Protein AF-A0A7X9KMZ3-F1 (afdb_monomer_lite)

pLDDT: mean 75.87, std 27.71, range [19.41, 97.44]

Secondary structure (DSSP, 8-state):
-PPPP-----HHHHHHHHHH-S-EEEESSS--SS-GGGGHHHHT--HHHHHHH-HHHHHHHTT-TTTTTTS-EEEEEE---S---HHHHHHHHHHHTT-SEEEESSHHHHHHHHHTT--S-EEE---GGGGHHHHS-HHHHHHHHHHHHHTTSS-SS-EEEEE--GGGGGGHHHHHHHHHHHHHHSTTPEEEE---SSSSSHHHHHHHHHHHSTTEEEPPSS--HHHHHHHHHH-SEEEE--------PPPS---------EEEPPPPPPPGGGG--PPPPP--------------------------------------

Foldseek 3Di:
DDDDDLFALDLVSLVVCLVVAQAAEAEFDQLQDQQQLLCCQQVVHHSVVSNRSRCSCCNQQPSHDVSCVRYAYAYDAHHHLDAADDPSLVSNQRSQVPHPHAEHQDPVRVVRNVVSVRDDDYYHDHGCVVCVVVVADPVLLVVLVVVCVVVVLDPPAAEEEEWEFPVCLVVLLVVLVVVVVVCVVPPRYAYEYEDPGTRRHRVVSLVSNPVNDPRYRYHDPPDDPSNVVSVCLRHQWYWYFDDDPPPDDDDPDDPDDDGDIDIDGDDDPDPPVVVDDDDDDDDDDDDDDDDDDDDDDDDDDDDDPDDDDDDDDDDDDDDD

Radius of gyration: 24.68 Å; chains: 1; bounding box: 64×71×54 Å

Sequence (320 aa):
MMAEPLGRPTAQRRAELADQLDALVIGGGELIHDRDDLLAAKYRADAEETIERAPTRWFIEGVGPELEPRCPTLWHGVGVPGDLSGETAARVCRSLAGRAYVSVRDERSLARLVAAGAEGAISIVPDSGFLVPRLFPLPVLQRRRALHHMMGWLPVGDYVVVQGNRSILNQVGQLCSALHTVLDRHPGLSLVTLETGPGDGEAAFSTAVRAAMVGVCSMPEALVPEDVASVIEGARGWCRSRCRPASRRWRSSDRRSSPTWVVARTSPPLPSWCRRWQPASPTSPSCPPRCTKRWAYRATVGWCASCRPTSIATSTGWPR

Structure (mmCIF, N/CA/C/O backbone):
data_AF-A0A7X9KMZ3-F1
#
_entry.id   AF-A0A7X9KMZ3-F1
#
loop_
_atom_site.group_PDB
_atom_site.id
_atom_site.type_symbol
_atom_site.label_atom_id
_atom_site.label_alt_id
_atom_site.label_comp_id
_atom_site.label_asym_id
_atom_site.label_entity_id
_atom_site.label_seq_id
_atom_site.pdbx_PDB_ins_code
_atom_site.Cartn_x
_atom_site.Cartn_y
_atom_site.Cartn_z
_atom_site.occupancy
_atom_site.B_iso_or_equiv
_atom_site.auth_seq_id
_atom_site.auth_comp_id
_atom_site.auth_asym_id
_atom_site.auth_atom_id
_atom_site.pdbx_PDB_model_num
ATOM 1 N N . MET A 1 1 ? -19.689 8.780 -7.736 1.00 46.97 1 MET A N 1
ATOM 2 C CA . MET A 1 1 ? -19.660 9.086 -6.293 1.00 46.97 1 MET A CA 1
ATOM 3 C C . MET A 1 1 ? -18.221 9.434 -5.960 1.00 46.97 1 MET A C 1
ATOM 5 O O . MET A 1 1 ? -17.358 8.599 -6.202 1.00 46.97 1 MET A O 1
ATOM 9 N N . MET A 1 2 ? -17.935 10.682 -5.586 1.00 53.25 2 MET A N 1
ATOM 10 C CA . MET A 1 2 ? -16.587 11.042 -5.128 1.00 53.25 2 MET A CA 1
ATOM 11 C C . MET A 1 2 ? -16.389 10.459 -3.729 1.00 53.25 2 MET A C 1
ATOM 13 O O . MET A 1 2 ? -17.338 10.428 -2.952 1.00 53.25 2 MET A O 1
ATOM 17 N N . ALA A 1 3 ? -15.191 9.962 -3.433 1.00 72.62 3 ALA A N 1
ATOM 18 C CA . ALA A 1 3 ? -14.867 9.503 -2.089 1.00 72.62 3 ALA A CA 1
ATOM 19 C C . ALA A 1 3 ? -14.873 10.706 -1.134 1.00 72.62 3 ALA A C 1
ATOM 21 O O . ALA A 1 3 ? -14.152 11.678 -1.365 1.00 72.62 3 ALA A O 1
ATOM 22 N N . GLU A 1 4 ? -15.694 10.650 -0.087 1.00 81.50 4 GLU A N 1
ATOM 23 C CA . GLU A 1 4 ? -15.698 11.664 0.966 1.00 81.50 4 GLU A CA 1
ATOM 24 C C . GLU A 1 4 ? -14.531 11.409 1.937 1.00 81.50 4 GLU A C 1
ATOM 26 O O . GLU A 1 4 ? -14.279 10.258 2.309 1.00 81.50 4 GLU A O 1
ATOM 31 N N . PRO A 1 5 ? -13.789 12.445 2.361 1.00 84.06 5 PRO A N 1
ATOM 32 C CA . PRO A 1 5 ? -12.741 12.276 3.357 1.00 84.06 5 PRO A CA 1
ATOM 33 C C . PRO A 1 5 ? -13.314 11.873 4.727 1.00 84.06 5 PRO A C 1
ATOM 35 O O . PRO A 1 5 ? -14.313 12.416 5.200 1.00 84.06 5 PRO A O 1
ATOM 38 N N . LEU A 1 6 ? -12.605 10.984 5.434 1.00 85.31 6 LEU A N 1
ATOM 39 C CA . LEU A 1 6 ? -12.957 10.592 6.809 1.00 85.31 6 LEU A CA 1
ATOM 40 C C . LEU A 1 6 ? -12.920 11.775 7.793 1.00 85.31 6 LEU A C 1
ATOM 42 O O . LEU A 1 6 ? -13.661 11.793 8.771 1.00 85.31 6 LEU A O 1
ATOM 46 N N . GLY A 1 7 ? -12.085 12.784 7.523 1.00 89.19 7 GLY A N 1
ATOM 47 C CA . GLY A 1 7 ? -11.881 13.927 8.414 1.00 89.19 7 GLY A CA 1
ATOM 48 C C . GLY A 1 7 ? -11.029 13.584 9.642 1.00 89.19 7 GLY A C 1
ATOM 49 O O . GLY A 1 7 ? -10.385 12.535 9.703 1.00 89.19 7 GLY A O 1
ATOM 50 N N . ARG A 1 8 ? -10.992 14.492 10.627 1.00 91.75 8 ARG A N 1
ATOM 51 C CA . ARG A 1 8 ? -10.284 14.257 11.898 1.00 91.75 8 ARG A CA 1
ATOM 52 C C . ARG A 1 8 ? -11.068 13.256 12.764 1.00 91.75 8 ARG A C 1
ATOM 54 O O . ARG A 1 8 ? -12.296 13.314 12.768 1.00 91.75 8 ARG A O 1
ATOM 61 N N . PRO A 1 9 ? -10.394 12.386 13.536 1.00 92.62 9 PRO A N 1
ATOM 62 C CA . PRO A 1 9 ? -11.022 11.341 14.350 1.00 92.62 9 PRO A CA 1
ATOM 63 C C . PRO A 1 9 ? -11.661 11.872 15.647 1.00 92.62 9 PRO A C 1
ATOM 65 O O . PRO A 1 9 ? -11.376 11.370 16.737 1.00 92.62 9 PRO A O 1
ATOM 68 N N . THR A 1 10 ? -12.512 12.897 15.548 1.00 94.50 10 THR A N 1
ATOM 69 C CA . THR A 1 10 ? -13.244 13.480 16.684 1.00 94.50 10 THR A CA 1
ATOM 70 C C . THR A 1 10 ? -14.449 12.619 17.068 1.00 94.50 10 THR A C 1
ATOM 72 O O . THR A 1 10 ? -14.963 11.857 16.251 1.00 94.50 10 THR A O 1
ATOM 75 N N . ALA A 1 11 ? -14.931 12.755 18.308 1.00 95.12 11 ALA A N 1
ATOM 76 C CA . ALA A 1 11 ? -16.140 12.061 18.762 1.00 95.12 11 ALA A CA 1
ATOM 77 C C . ALA A 1 11 ? -17.360 12.414 17.895 1.00 95.12 11 ALA A C 1
ATOM 79 O O . ALA A 1 11 ? -18.084 11.523 17.461 1.00 95.12 11 ALA A O 1
ATOM 80 N N . GLN A 1 12 ? -17.526 13.699 17.564 1.00 96.31 12 GLN A N 1
ATOM 81 C CA . GLN A 1 12 ? -18.592 14.158 16.674 1.00 96.31 12 GLN A CA 1
ATOM 82 C C . GLN A 1 12 ? -18.499 13.499 15.292 1.00 96.31 12 GLN A C 1
ATOM 84 O O . GLN A 1 12 ? -19.485 12.944 14.820 1.00 96.31 12 GLN A O 1
ATOM 89 N N . ARG A 1 13 ? -17.316 13.490 14.662 1.00 95.19 13 ARG A N 1
ATOM 90 C CA . ARG A 1 13 ? -17.164 12.902 13.324 1.00 95.19 13 ARG A CA 1
ATOM 91 C C . ARG A 1 13 ? -17.408 11.392 13.325 1.00 95.19 13 ARG A C 1
ATOM 93 O O . ARG A 1 13 ? -17.966 10.859 12.375 1.00 95.19 13 ARG A O 1
ATOM 100 N N . ARG A 1 14 ? -17.014 10.693 14.392 1.00 95.62 14 ARG A N 1
ATOM 101 C CA . ARG A 1 14 ? -17.309 9.262 14.568 1.00 95.62 14 ARG A CA 1
ATOM 102 C C . ARG A 1 14 ? -18.810 9.006 14.671 1.00 95.62 14 ARG A C 1
ATOM 104 O O . ARG A 1 14 ? -19.287 8.078 14.029 1.00 95.62 14 ARG A O 1
ATOM 111 N N . ALA A 1 15 ? -19.535 9.832 15.426 1.00 96.56 15 ALA A N 1
ATOM 112 C CA . ALA A 1 15 ? -20.989 9.742 15.528 1.00 96.56 15 ALA A CA 1
ATOM 113 C C . ALA A 1 15 ? -21.668 10.001 14.174 1.00 96.56 15 ALA A C 1
ATOM 115 O O . ALA A 1 15 ? -22.484 9.193 13.750 1.00 96.56 15 ALA A O 1
ATOM 116 N N . GLU A 1 16 ? -21.254 11.048 13.450 1.00 95.12 16 GLU A N 1
ATOM 117 C CA . GLU A 1 16 ? -21.756 11.339 12.099 1.00 95.12 16 GLU A CA 1
ATOM 118 C C . GLU A 1 16 ? -21.566 10.152 11.145 1.00 95.12 16 GLU A C 1
ATOM 120 O O . GLU A 1 16 ? -22.505 9.755 10.462 1.00 95.12 16 GLU A O 1
ATOM 125 N N . LEU A 1 17 ? -20.367 9.556 11.112 1.00 93.31 17 LEU A N 1
ATOM 126 C CA . LEU A 1 17 ? -20.101 8.386 10.273 1.00 93.31 17 LEU A CA 1
ATOM 127 C C . LEU A 1 17 ? -20.921 7.169 10.716 1.00 93.31 17 LEU A C 1
ATOM 129 O O . LEU A 1 17 ? -21.433 6.450 9.865 1.00 93.31 17 LEU A O 1
ATOM 133 N N . ALA A 1 18 ? -21.073 6.946 12.023 1.00 95.00 18 ALA A N 1
ATOM 134 C CA . ALA A 1 18 ? -21.865 5.836 12.546 1.00 95.00 18 ALA A CA 1
ATOM 135 C C . ALA A 1 18 ? -23.372 5.982 12.272 1.00 95.00 18 ALA A C 1
ATOM 137 O O . ALA A 1 18 ? -24.073 4.977 12.198 1.00 95.00 18 ALA A O 1
ATOM 138 N N . ASP A 1 19 ? -23.867 7.211 12.112 1.00 95.50 19 ASP A N 1
ATOM 139 C CA . ASP A 1 19 ? -25.253 7.490 11.723 1.00 95.50 19 ASP A CA 1
ATOM 140 C C . ASP A 1 19 ? -25.479 7.332 10.208 1.00 95.50 19 ASP A C 1
ATOM 142 O O . ASP A 1 19 ? -26.602 7.079 9.774 1.00 95.50 19 ASP A O 1
ATOM 146 N N . GLN A 1 20 ? -24.427 7.497 9.400 1.00 93.56 20 GLN A N 1
ATOM 147 C CA . GLN A 1 20 ? -24.505 7.516 7.934 1.00 93.56 20 GLN A CA 1
ATOM 148 C C . GLN A 1 20 ? -24.098 6.198 7.267 1.00 93.56 20 GLN A C 1
ATOM 150 O O . GLN A 1 20 ? -24.462 5.966 6.114 1.00 93.56 20 GLN A O 1
ATOM 155 N N . LEU A 1 21 ? -23.308 5.365 7.947 1.00 93.19 21 LEU A N 1
ATOM 156 C CA . LEU A 1 21 ? -22.707 4.160 7.383 1.00 93.19 21 LEU A CA 1
ATOM 157 C C . LEU A 1 21 ? -23.196 2.904 8.098 1.00 93.19 21 LEU A C 1
ATOM 159 O O . LEU A 1 21 ? -23.207 2.841 9.324 1.00 93.19 21 LEU A O 1
ATOM 163 N N . ASP A 1 22 ? -23.450 1.848 7.327 1.00 95.12 22 ASP A N 1
ATOM 164 C CA . ASP A 1 22 ? -23.762 0.524 7.877 1.00 95.12 22 ASP A CA 1
ATOM 165 C C . ASP A 1 22 ? -22.533 -0.173 8.486 1.00 95.12 22 ASP A C 1
ATOM 167 O O . ASP A 1 22 ? -22.675 -1.067 9.315 1.00 95.12 22 ASP A O 1
ATOM 171 N N . ALA A 1 23 ? -21.320 0.186 8.050 1.00 95.19 23 ALA A N 1
ATOM 172 C CA . ALA A 1 23 ? -20.062 -0.360 8.557 1.00 95.19 23 ALA A CA 1
ATOM 173 C C . ALA A 1 23 ? -18.858 0.505 8.154 1.00 95.19 23 ALA A C 1
ATOM 175 O O . ALA A 1 23 ? -18.857 1.149 7.101 1.00 95.19 23 ALA A O 1
ATOM 176 N N . LEU A 1 24 ? -17.779 0.418 8.935 1.00 93.81 24 LEU A N 1
ATOM 177 C CA . LEU A 1 24 ? -16.463 0.956 8.588 1.00 93.81 24 LEU A CA 1
ATOM 178 C C . LEU A 1 24 ? -15.485 -0.189 8.299 1.00 93.81 24 LEU A C 1
ATOM 180 O O . LEU A 1 24 ? -15.087 -0.920 9.203 1.00 93.81 24 LEU A O 1
ATOM 184 N N . VAL A 1 25 ? -15.051 -0.331 7.045 1.00 94.25 25 VAL A N 1
ATOM 185 C CA . VAL A 1 25 ? -14.069 -1.354 6.650 1.00 94.25 25 VAL A CA 1
ATOM 186 C C . VAL A 1 25 ? -12.669 -0.754 6.607 1.00 94.25 25 VAL A C 1
ATOM 188 O O . VAL A 1 25 ? -12.401 0.169 5.841 1.00 94.25 25 VAL A O 1
ATOM 191 N N . ILE A 1 26 ? -11.762 -1.317 7.400 1.00 93.38 26 ILE A N 1
ATOM 192 C CA . ILE A 1 26 ? -10.353 -0.926 7.467 1.00 93.38 26 ILE A CA 1
ATOM 193 C C . ILE A 1 26 ? -9.533 -2.088 6.940 1.00 93.38 26 ILE A C 1
ATOM 195 O O . ILE A 1 26 ? -9.556 -3.182 7.503 1.00 93.38 26 ILE A O 1
ATOM 199 N N . GLY A 1 27 ? -8.798 -1.872 5.859 1.00 90.62 27 GLY A N 1
ATOM 200 C CA . GLY A 1 27 ? -8.086 -2.965 5.228 1.00 90.62 27 GLY A CA 1
ATOM 201 C C . GLY A 1 27 ? -7.101 -2.533 4.167 1.00 90.62 27 GLY A C 1
ATOM 202 O O . GLY A 1 27 ? -7.119 -1.397 3.699 1.00 90.62 27 GLY A O 1
ATOM 203 N N . GLY A 1 28 ? -6.269 -3.496 3.776 1.00 79.19 28 GLY A N 1
ATOM 204 C CA . GLY A 1 28 ? -5.243 -3.323 2.757 1.00 79.19 28 GLY A CA 1
ATOM 205 C C . GLY A 1 28 ? -4.000 -2.595 3.270 1.00 79.19 28 GLY A C 1
ATOM 206 O O . GLY A 1 28 ? -4.068 -1.524 3.858 1.00 79.19 28 GLY A O 1
ATOM 207 N N . GLY A 1 29 ? -2.827 -3.164 2.998 1.00 83.25 29 GLY A N 1
ATOM 208 C CA . GLY A 1 29 ? -1.547 -2.536 3.326 1.00 83.25 29 GLY A CA 1
ATOM 209 C C . GLY A 1 29 ? -1.140 -2.630 4.800 1.00 83.25 29 GLY A C 1
ATOM 210 O O . GLY A 1 29 ? -1.737 -3.334 5.607 1.00 83.25 29 GLY A O 1
ATOM 211 N N . GLU A 1 30 ? -0.053 -1.940 5.129 1.00 87.44 30 GLU A N 1
ATOM 212 C CA . GLU A 1 30 ? 0.612 -1.966 6.436 1.00 87.44 30 GLU A CA 1
ATOM 213 C C . GLU A 1 30 ? 0.075 -0.850 7.348 1.00 87.44 30 GLU A C 1
ATOM 215 O O . GLU A 1 30 ? 0.761 0.144 7.579 1.00 87.44 30 GLU A O 1
ATOM 220 N N . LEU A 1 31 ? -1.179 -0.972 7.792 1.00 89.25 31 LEU A N 1
ATOM 221 C CA . LEU A 1 31 ? -1.922 0.128 8.430 1.00 89.25 31 LEU A CA 1
ATOM 222 C C . LEU A 1 31 ? -1.785 0.203 9.954 1.00 89.25 31 LEU A C 1
ATOM 224 O O . LEU A 1 31 ? -2.013 1.265 10.530 1.00 89.25 31 LEU A O 1
ATOM 228 N N . ILE A 1 32 ? -1.464 -0.905 10.630 1.00 94.56 32 ILE A N 1
ATOM 229 C CA . ILE A 1 32 ? -1.558 -0.966 12.095 1.00 94.56 32 ILE A CA 1
ATOM 230 C C . ILE A 1 32 ? -0.237 -0.527 12.735 1.00 94.56 32 ILE A C 1
ATOM 232 O O . ILE A 1 32 ? 0.656 -1.337 12.990 1.00 94.56 32 ILE A O 1
ATOM 236 N N . HIS A 1 33 ? -0.119 0.779 12.970 1.00 92.69 33 HIS A N 1
ATOM 237 C CA . HIS A 1 33 ? 0.972 1.445 13.685 1.00 92.69 33 HIS A CA 1
ATOM 238 C C . HIS A 1 33 ? 0.497 2.801 14.243 1.00 92.69 33 HIS A C 1
ATOM 240 O O . HIS A 1 33 ? -0.586 3.264 13.910 1.00 92.69 33 HIS A O 1
ATOM 246 N N . ASP A 1 34 ? 1.316 3.465 15.057 1.00 92.19 34 ASP A N 1
ATOM 247 C CA . ASP A 1 34 ? 1.064 4.789 15.665 1.00 92.19 34 ASP A CA 1
ATOM 248 C C . ASP A 1 34 ? 1.851 5.938 15.003 1.00 92.19 34 ASP A C 1
ATOM 250 O O . ASP A 1 34 ? 1.788 7.089 15.422 1.00 92.19 34 ASP A O 1
ATOM 254 N N . ARG A 1 35 ? 2.621 5.619 13.963 1.00 91.50 35 ARG A N 1
ATOM 255 C CA . ARG A 1 35 ? 3.500 6.548 13.247 1.00 91.50 35 ARG A CA 1
ATOM 256 C C . ARG A 1 35 ? 2.806 7.304 12.112 1.00 91.50 35 ARG A C 1
ATOM 258 O O . ARG A 1 35 ? 3.023 6.995 10.940 1.00 91.50 35 ARG A O 1
ATOM 265 N N . ASP A 1 36 ? 1.967 8.279 12.457 1.00 93.06 36 ASP A N 1
ATOM 266 C CA . ASP A 1 36 ? 1.285 9.136 11.470 1.00 93.06 36 ASP A CA 1
ATOM 267 C C . ASP A 1 36 ? 2.269 9.894 10.561 1.00 93.06 36 ASP A C 1
ATOM 269 O O . ASP A 1 36 ? 2.009 10.057 9.371 1.00 93.06 36 ASP A O 1
ATOM 273 N N . ASP A 1 37 ? 3.447 10.252 11.077 1.00 91.75 37 ASP A N 1
ATOM 274 C CA . ASP A 1 37 ? 4.519 10.928 10.336 1.00 91.75 37 ASP A CA 1
ATOM 275 C C . ASP A 1 37 ? 5.016 10.138 9.112 1.00 91.75 37 ASP A C 1
ATOM 277 O O . ASP A 1 37 ? 5.433 10.722 8.110 1.00 91.75 37 ASP A O 1
ATOM 281 N N . LEU A 1 38 ? 4.919 8.803 9.137 1.00 87.00 38 LEU A N 1
ATOM 282 C CA . LEU A 1 38 ? 5.301 7.955 8.000 1.00 87.00 38 LEU A CA 1
ATOM 283 C C . LEU A 1 38 ? 4.344 8.089 6.807 1.00 87.00 38 LEU A C 1
ATOM 285 O O . LEU A 1 38 ? 4.645 7.605 5.712 1.00 87.00 38 LEU A O 1
ATOM 289 N N . LEU A 1 39 ? 3.188 8.721 7.004 1.00 87.75 39 LEU A N 1
ATOM 290 C CA . LEU A 1 39 ? 2.185 8.923 5.968 1.00 87.75 39 LEU A CA 1
ATOM 291 C C . LEU A 1 39 ? 2.394 10.233 5.200 1.00 87.75 39 LEU A C 1
ATOM 293 O O . LEU A 1 39 ? 1.898 10.348 4.080 1.00 87.75 39 LEU A O 1
ATOM 297 N N . ALA A 1 40 ? 3.179 11.171 5.739 1.00 88.25 40 ALA A N 1
ATOM 298 C CA . ALA A 1 40 ? 3.474 12.475 5.141 1.00 88.25 40 ALA A CA 1
ATOM 299 C C . ALA A 1 40 ? 3.919 12.356 3.676 1.00 88.25 40 ALA A C 1
ATOM 301 O O . ALA A 1 40 ? 3.308 12.914 2.765 1.00 88.25 40 ALA A O 1
ATOM 302 N N . ALA A 1 41 ? 4.909 11.495 3.422 1.00 82.12 41 ALA A N 1
ATOM 303 C CA . ALA A 1 41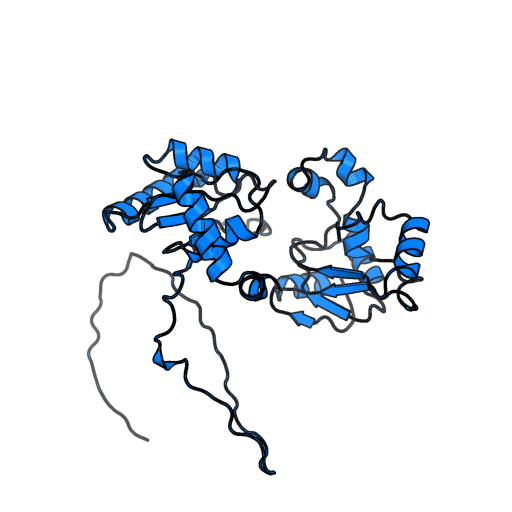 ? 5.443 11.275 2.081 1.00 82.12 41 ALA A CA 1
ATOM 304 C C . ALA A 1 41 ? 4.421 10.642 1.113 1.00 82.12 41 ALA A C 1
ATOM 306 O O . ALA A 1 41 ? 4.477 10.895 -0.091 1.00 82.12 41 ALA A O 1
ATOM 307 N N . LYS A 1 42 ? 3.483 9.835 1.625 1.00 81.56 42 LYS A N 1
ATOM 308 C CA . LYS A 1 42 ? 2.439 9.174 0.823 1.00 81.56 42 LYS A CA 1
ATOM 309 C C . LYS A 1 42 ? 1.313 10.136 0.458 1.00 81.56 42 LYS A C 1
ATOM 311 O O . LYS A 1 42 ? 0.803 10.083 -0.656 1.00 81.56 42 LYS A O 1
ATOM 316 N N . TYR A 1 43 ? 0.953 11.026 1.378 1.00 82.38 43 TYR A N 1
ATOM 317 C CA . TYR A 1 43 ? -0.081 12.036 1.161 1.00 82.38 43 TYR A CA 1
ATOM 318 C C . TYR A 1 43 ? 0.453 13.348 0.582 1.00 82.38 43 TYR A C 1
ATOM 320 O O . TYR A 1 43 ? -0.344 14.236 0.301 1.00 82.38 43 TYR A O 1
ATOM 328 N N . ARG A 1 44 ? 1.774 13.460 0.359 1.00 84.12 44 ARG A N 1
ATOM 329 C CA . ARG A 1 44 ? 2.442 14.702 -0.072 1.00 84.12 44 ARG A CA 1
ATOM 330 C C . ARG A 1 44 ? 2.100 15.873 0.861 1.00 84.12 44 ARG A C 1
ATOM 332 O O . ARG A 1 44 ? 1.820 16.974 0.403 1.00 84.12 44 ARG A O 1
ATOM 339 N N . ALA A 1 45 ? 2.105 15.583 2.157 1.00 88.31 45 ALA A N 1
ATOM 340 C CA . ALA A 1 45 ? 1.792 16.506 3.237 1.00 88.31 45 ALA A CA 1
ATOM 341 C C . ALA A 1 45 ? 2.993 16.638 4.178 1.00 88.31 45 ALA A C 1
ATOM 343 O O . ALA A 1 45 ? 3.900 15.798 4.156 1.00 88.31 45 ALA A O 1
ATOM 344 N N . ASP A 1 46 ? 2.973 17.657 5.031 1.00 91.81 46 ASP A N 1
ATOM 345 C CA . ASP A 1 46 ? 3.976 17.810 6.079 1.00 91.81 46 ASP A CA 1
ATOM 346 C C . ASP A 1 46 ? 3.760 16.787 7.202 1.00 91.81 46 ASP A C 1
ATOM 348 O O . ASP A 1 46 ? 2.638 16.367 7.501 1.00 91.81 46 ASP A O 1
ATOM 352 N N . ALA A 1 47 ? 4.853 16.383 7.856 1.00 92.06 47 ALA A N 1
ATOM 353 C CA . ALA A 1 47 ? 4.784 15.430 8.963 1.00 92.06 47 ALA A CA 1
ATOM 354 C C . ALA A 1 47 ? 3.889 15.947 10.098 1.00 92.06 47 ALA A C 1
ATOM 356 O O . ALA A 1 47 ? 3.051 15.200 10.602 1.00 92.06 47 ALA A O 1
ATOM 357 N N . GLU A 1 48 ? 4.012 17.231 10.439 1.00 94.12 48 GLU A N 1
ATOM 358 C CA . GLU A 1 48 ? 3.183 17.887 11.452 1.00 94.12 48 GLU A CA 1
ATOM 359 C C . GLU A 1 48 ? 1.694 17.845 11.086 1.00 94.12 48 GLU A C 1
ATOM 361 O O . GLU A 1 48 ? 0.874 17.474 11.925 1.00 94.12 48 GLU A O 1
ATOM 366 N N . GLU A 1 49 ? 1.347 18.086 9.817 1.00 92.50 49 GLU A N 1
ATOM 367 C CA . GLU A 1 49 ? -0.036 17.980 9.343 1.00 92.50 49 GLU A CA 1
ATOM 368 C C . GLU A 1 49 ? -0.581 16.554 9.517 1.00 92.50 49 GLU A C 1
ATOM 370 O O . GLU A 1 49 ? -1.700 16.357 9.998 1.00 92.50 49 GLU A O 1
ATOM 375 N N . THR A 1 50 ? 0.197 15.530 9.153 1.00 92.25 50 THR A N 1
ATOM 376 C CA . THR A 1 50 ? -0.255 14.137 9.311 1.00 92.25 50 THR A CA 1
ATOM 377 C C . THR A 1 50 ? -0.412 13.726 10.771 1.00 92.25 50 THR A C 1
ATOM 379 O O . THR A 1 50 ? -1.386 13.046 11.098 1.00 92.25 50 THR A O 1
ATOM 382 N N . ILE A 1 51 ? 0.480 14.188 11.652 1.00 94.12 51 ILE A N 1
ATOM 383 C CA . ILE A 1 51 ? 0.375 13.983 13.101 1.00 94.12 51 ILE A CA 1
ATOM 384 C C . ILE A 1 51 ? -0.891 14.658 13.640 1.00 94.12 51 ILE A C 1
ATOM 386 O O . ILE A 1 51 ? -1.637 14.039 14.397 1.00 94.12 51 ILE A O 1
ATOM 390 N N . GLU A 1 52 ? -1.176 15.893 13.221 1.00 92.56 52 GLU A N 1
ATOM 391 C CA . GLU A 1 52 ? -2.365 16.630 13.659 1.00 92.56 52 GLU A CA 1
ATOM 392 C C . GLU A 1 52 ? -3.666 15.953 13.188 1.00 92.56 52 GLU A C 1
ATOM 394 O O . GLU A 1 52 ? -4.651 15.874 13.928 1.00 92.56 52 GLU A O 1
ATOM 399 N N . ARG A 1 53 ? -3.682 15.427 11.956 1.00 91.94 53 ARG A N 1
ATOM 400 C CA . ARG A 1 53 ? -4.837 14.699 11.402 1.00 91.94 53 ARG A CA 1
ATOM 401 C C . ARG A 1 53 ? -5.033 13.321 12.034 1.00 91.94 53 ARG A C 1
ATOM 403 O O . ARG A 1 53 ? -6.164 12.833 12.055 1.00 91.94 53 ARG A O 1
ATOM 410 N N . ALA A 1 54 ? -3.958 12.713 12.526 1.00 93.62 54 ALA A N 1
ATOM 411 C CA . ALA A 1 54 ? -3.923 11.436 13.229 1.00 93.62 54 ALA A CA 1
ATOM 412 C C . ALA A 1 54 ? -4.705 10.280 12.545 1.00 93.62 54 ALA A C 1
ATOM 414 O O . ALA A 1 54 ? -5.530 9.619 13.190 1.00 93.62 54 ALA A O 1
ATOM 415 N N . PRO A 1 55 ? -4.510 10.014 11.237 1.00 92.44 55 PRO A N 1
ATOM 416 C CA . PRO A 1 55 ? -5.239 8.970 10.507 1.00 92.44 55 PRO A CA 1
ATOM 417 C C . PRO A 1 55 ? -5.089 7.565 11.114 1.00 92.44 55 PRO A C 1
ATOM 419 O O . PRO A 1 55 ? -6.026 6.770 11.034 1.00 92.44 55 PRO A O 1
ATOM 422 N N . THR A 1 56 ? -3.980 7.255 11.791 1.00 93.69 56 THR A N 1
ATOM 423 C CA . THR A 1 56 ? -3.813 5.976 12.504 1.00 93.69 56 THR A CA 1
ATOM 424 C C . THR A 1 56 ? -4.882 5.743 13.571 1.00 93.69 56 THR A C 1
ATOM 426 O O . THR A 1 56 ? -5.202 4.590 13.864 1.00 93.69 56 THR A O 1
ATOM 429 N N . ARG A 1 57 ? -5.511 6.796 14.122 1.00 94.75 57 ARG A N 1
ATOM 430 C CA . ARG A 1 57 ? -6.654 6.619 15.031 1.00 94.75 57 ARG A CA 1
ATOM 431 C C . ARG A 1 57 ? -7.857 6.008 14.328 1.00 94.75 57 ARG A C 1
ATOM 433 O O . ARG A 1 57 ? -8.493 5.141 14.914 1.00 94.75 57 ARG A O 1
ATOM 440 N N . TRP A 1 58 ? -8.132 6.401 13.085 1.00 94.38 58 TRP A N 1
ATOM 441 C CA . TRP A 1 58 ? -9.166 5.745 12.288 1.00 94.38 58 TRP A CA 1
ATOM 442 C C . TRP A 1 58 ? -8.805 4.287 12.028 1.00 94.38 58 TRP A C 1
ATOM 444 O O . TRP A 1 58 ? -9.644 3.418 12.230 1.00 94.38 58 TRP A O 1
ATOM 454 N N . PHE A 1 59 ? -7.555 4.005 11.648 1.00 94.44 59 PHE A N 1
ATOM 455 C CA . PHE A 1 59 ? -7.121 2.642 11.324 1.00 94.44 59 PHE A CA 1
ATOM 456 C C . PHE A 1 59 ? -7.152 1.699 12.533 1.00 94.44 59 PHE A C 1
ATOM 458 O O . PHE A 1 59 ? -7.505 0.529 12.394 1.00 94.44 59 PHE A O 1
ATOM 465 N N . ILE A 1 60 ? -6.808 2.198 13.723 1.00 95.38 60 ILE A N 1
ATOM 466 C CA . ILE A 1 60 ? -6.778 1.379 14.935 1.00 95.38 60 ILE A CA 1
ATOM 467 C C . ILE A 1 60 ? -8.180 1.258 15.557 1.00 95.38 60 ILE A C 1
ATOM 469 O O . ILE A 1 60 ? -8.683 0.154 15.784 1.00 95.38 60 ILE A O 1
ATOM 473 N N . GLU A 1 61 ? -8.826 2.394 15.814 1.00 94.69 61 GLU A N 1
ATOM 474 C CA . GLU A 1 61 ? -10.025 2.469 16.659 1.00 94.69 61 GLU A CA 1
ATOM 475 C C . GLU A 1 61 ? -11.329 2.393 15.862 1.00 94.69 61 GLU A C 1
ATOM 477 O O . GLU A 1 61 ? -12.373 2.113 16.444 1.00 94.69 61 GLU A O 1
ATOM 482 N N . GLY A 1 62 ? -11.300 2.643 14.551 1.00 94.19 62 GLY A N 1
ATOM 483 C CA . GLY A 1 62 ? -12.510 2.686 13.734 1.00 94.19 62 GLY A CA 1
ATOM 484 C C . GLY A 1 62 ? -13.456 3.795 14.161 1.00 94.19 62 GLY A C 1
ATOM 485 O O . GLY A 1 62 ? -13.008 4.923 14.337 1.00 94.19 62 GLY A O 1
ATOM 486 N N . VAL A 1 63 ? -14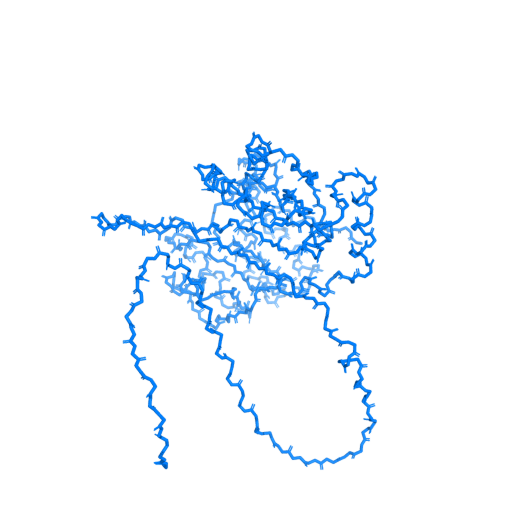.742 3.489 14.355 1.00 93.88 63 VAL A N 1
ATOM 487 C CA . VAL A 1 63 ? -15.707 4.437 14.951 1.00 93.88 63 VAL A CA 1
ATOM 488 C C . VAL A 1 63 ? -15.615 4.496 16.481 1.00 93.88 63 VAL A C 1
ATOM 490 O O . VAL A 1 63 ? -15.956 5.520 17.066 1.00 93.88 63 VAL A O 1
ATOM 493 N N . GLY A 1 64 ? -15.031 3.483 17.125 1.00 92.12 64 GLY A N 1
ATOM 494 C CA . GLY A 1 64 ? -14.903 3.371 18.580 1.00 92.12 64 GLY A CA 1
ATOM 495 C C . GLY A 1 64 ? -15.972 2.463 19.213 1.00 92.12 64 GLY A C 1
ATOM 496 O O . GLY A 1 64 ? -17.051 2.289 18.646 1.00 92.12 64 GLY A O 1
ATOM 497 N N . PRO A 1 65 ? -15.692 1.887 20.397 1.00 90.88 65 PRO A N 1
ATOM 498 C CA . PRO A 1 65 ? -16.462 0.773 20.965 1.00 90.88 65 PRO A CA 1
ATOM 499 C C . PRO A 1 65 ? -17.916 1.121 21.302 1.00 90.88 65 PRO A C 1
ATOM 501 O O . PRO A 1 65 ? -18.789 0.269 21.192 1.00 90.88 65 PRO A O 1
ATOM 504 N N . GLU A 1 66 ? -18.197 2.372 21.672 1.00 92.44 66 GLU A N 1
ATOM 505 C CA . GLU A 1 66 ? -19.559 2.833 21.983 1.00 92.44 66 GLU A CA 1
ATOM 506 C C . GLU A 1 66 ? -20.471 2.853 20.745 1.00 92.44 66 GLU A C 1
ATOM 508 O O . GLU A 1 66 ? -21.686 2.705 20.860 1.00 92.44 66 GLU A O 1
ATOM 513 N N . LEU A 1 67 ? -19.883 3.021 19.556 1.00 94.94 67 LEU A N 1
ATOM 514 C CA . LEU A 1 67 ? -20.601 3.145 18.288 1.00 94.94 67 LEU A CA 1
ATOM 515 C C . LEU A 1 67 ? -20.583 1.851 17.465 1.00 94.94 67 LEU A C 1
ATOM 517 O O . LEU A 1 67 ? -21.456 1.670 16.619 1.00 94.94 67 LEU A O 1
ATOM 521 N N . GLU A 1 68 ? -19.649 0.930 17.728 1.00 93.19 68 GLU A N 1
ATOM 522 C CA . GLU A 1 68 ? -19.549 -0.351 17.012 1.00 93.19 68 GLU A CA 1
ATOM 523 C C . GLU A 1 68 ? -20.840 -1.199 17.010 1.00 93.19 68 GLU A C 1
ATOM 525 O O . GLU A 1 68 ? -21.110 -1.816 15.978 1.00 93.19 68 GLU A O 1
ATOM 530 N N . PRO A 1 69 ? -21.692 -1.212 18.061 1.00 92.56 69 PRO A N 1
ATOM 531 C CA . PRO A 1 69 ? -22.979 -1.912 18.003 1.00 92.56 69 PRO A CA 1
ATOM 532 C C . PRO A 1 69 ? -23.938 -1.389 16.923 1.00 92.56 69 PRO A C 1
ATOM 534 O O . PRO A 1 69 ? -24.833 -2.117 16.500 1.00 92.56 69 PRO A O 1
ATOM 537 N N . ARG A 1 70 ? -23.776 -0.129 16.498 1.00 93.69 70 ARG A N 1
ATOM 538 C CA . ARG A 1 70 ? -24.611 0.536 15.483 1.00 93.69 70 ARG A CA 1
ATOM 539 C C . ARG A 1 70 ? -23.924 0.600 14.119 1.00 93.69 70 ARG A C 1
ATOM 541 O O . ARG A 1 70 ? -24.597 0.474 13.106 1.00 93.69 70 ARG A O 1
ATOM 548 N N . CYS A 1 71 ? -22.604 0.778 14.107 1.00 95.50 71 CYS A N 1
ATOM 549 C CA . CYS A 1 71 ? -21.767 0.843 12.913 1.00 95.50 71 CYS A CA 1
ATOM 550 C C . CYS A 1 71 ? -20.496 0.004 13.145 1.00 95.50 71 CYS A C 1
ATOM 552 O O . CYS A 1 71 ? -19.497 0.514 13.662 1.00 95.50 71 CYS A O 1
ATOM 554 N N . PRO A 1 72 ? -20.507 -1.301 12.828 1.00 95.50 72 PRO A N 1
ATOM 555 C CA . PRO A 1 72 ? -19.375 -2.176 13.092 1.00 95.50 72 PRO A CA 1
ATOM 556 C C . PRO A 1 72 ? -18.117 -1.723 12.348 1.00 95.50 72 PRO A C 1
ATOM 558 O O . PRO A 1 72 ? -18.134 -1.447 11.146 1.00 95.50 72 PRO A O 1
ATOM 561 N N . THR A 1 73 ? -16.990 -1.719 13.061 1.00 95.31 73 THR A N 1
ATOM 562 C CA . THR A 1 73 ? -15.670 -1.587 12.437 1.00 95.31 73 THR A CA 1
ATOM 563 C C . THR A 1 73 ? -15.137 -2.972 12.087 1.00 95.31 73 THR A C 1
ATOM 565 O O . THR A 1 73 ? -15.034 -3.847 12.944 1.00 95.31 73 THR A O 1
ATOM 568 N N . LEU A 1 74 ? -14.762 -3.177 10.828 1.00 95.50 74 LEU A N 1
ATOM 569 C CA . LEU A 1 74 ? -14.289 -4.452 10.298 1.00 95.50 74 LEU A CA 1
ATOM 570 C C . LEU A 1 74 ? -12.819 -4.327 9.894 1.00 95.50 74 LEU A C 1
ATOM 572 O O . LEU A 1 74 ? -12.483 -3.540 9.009 1.00 95.50 74 LEU A O 1
ATOM 576 N N . TRP A 1 75 ? -11.938 -5.126 10.499 1.00 95.81 75 TRP A N 1
ATOM 577 C CA . TRP A 1 75 ? -10.540 -5.223 10.064 1.00 95.81 75 TRP A CA 1
ATOM 578 C C . TRP A 1 75 ? -10.388 -6.308 9.000 1.00 95.81 75 TRP A C 1
ATOM 580 O O . TRP A 1 75 ? -10.492 -7.501 9.295 1.00 95.81 75 TRP A O 1
ATOM 590 N N . HIS A 1 76 ? -10.123 -5.904 7.760 1.00 95.75 76 HIS A N 1
ATOM 591 C CA . HIS A 1 76 ? -10.003 -6.797 6.615 1.00 95.75 76 HIS A CA 1
ATOM 592 C C . HIS A 1 76 ? -8.581 -6.851 6.051 1.00 95.75 76 HIS A C 1
ATOM 594 O O . HIS A 1 76 ? -8.130 -5.931 5.369 1.00 95.75 76 HIS A O 1
ATOM 600 N N . GLY A 1 77 ? -7.878 -7.959 6.298 1.00 94.88 77 GLY A N 1
ATOM 601 C CA . GLY A 1 77 ? -6.556 -8.205 5.724 1.00 94.88 77 GLY A CA 1
ATOM 602 C C . GLY A 1 77 ? -5.543 -7.110 6.064 1.00 94.88 77 GLY A C 1
ATOM 603 O O . GLY A 1 77 ? -4.774 -6.694 5.198 1.00 94.88 77 GLY A O 1
ATOM 604 N N . VAL A 1 78 ? -5.563 -6.599 7.297 1.00 94.81 78 VAL A N 1
ATOM 605 C CA . VAL A 1 78 ? -4.624 -5.548 7.708 1.00 94.81 78 VAL A CA 1
ATOM 606 C C . VAL A 1 78 ? -3.210 -6.114 7.878 1.00 94.81 78 VAL A C 1
ATOM 608 O O . VAL A 1 78 ? -3.019 -7.260 8.299 1.00 94.81 78 VAL A O 1
ATOM 611 N N . GLY A 1 79 ? -2.204 -5.313 7.536 1.00 94.06 79 GLY A N 1
ATOM 612 C CA . GLY A 1 79 ? -0.799 -5.571 7.837 1.00 94.06 79 GLY A CA 1
ATOM 613 C C . GLY A 1 79 ? -0.355 -4.853 9.109 1.00 94.06 79 GLY A C 1
ATOM 614 O O . GLY A 1 79 ? -0.753 -3.712 9.364 1.00 94.06 79 GLY A O 1
ATOM 615 N N . VAL A 1 80 ? 0.485 -5.525 9.896 1.00 95.12 80 VAL A N 1
ATOM 616 C CA . VAL A 1 80 ? 1.110 -4.969 11.103 1.00 95.12 80 VAL A CA 1
ATOM 617 C C . VAL A 1 80 ? 2.614 -4.858 10.834 1.00 95.12 80 VAL A C 1
ATOM 619 O O . VAL A 1 80 ? 3.320 -5.860 10.985 1.00 95.12 80 VAL A O 1
ATOM 622 N N . PRO A 1 81 ? 3.140 -3.693 10.403 1.00 90.88 81 PRO A N 1
ATOM 623 C CA . PRO A 1 81 ? 4.497 -3.584 9.850 1.00 90.88 81 PRO A CA 1
ATOM 624 C C . PRO A 1 81 ? 5.615 -3.791 10.873 1.00 90.88 81 PRO A C 1
ATOM 626 O O . PRO A 1 81 ? 6.696 -4.296 10.528 1.00 90.88 81 PRO A O 1
ATOM 629 N N . GLY A 1 82 ? 5.360 -3.431 12.128 1.00 92.00 82 GLY A N 1
ATOM 630 C CA . GLY A 1 82 ? 6.307 -3.461 13.240 1.00 92.00 82 GLY A CA 1
ATOM 631 C C . GLY A 1 82 ? 5.759 -4.220 14.440 1.00 92.00 82 GLY A C 1
ATOM 632 O O . GLY A 1 82 ? 4.595 -4.601 14.467 1.00 92.00 82 GLY A O 1
ATOM 633 N N . ASP A 1 83 ? 6.619 -4.466 15.418 1.00 94.44 83 ASP A N 1
ATOM 634 C CA . ASP A 1 83 ? 6.180 -5.057 16.678 1.00 94.44 83 ASP A CA 1
ATOM 635 C C . ASP A 1 83 ? 5.475 -3.969 17.498 1.00 94.44 83 ASP A C 1
ATOM 637 O O . ASP A 1 83 ? 5.934 -2.825 17.536 1.00 94.44 83 ASP A O 1
ATOM 641 N N . LEU A 1 84 ? 4.342 -4.310 18.112 1.00 95.56 84 LEU A N 1
ATOM 642 C CA . LEU A 1 84 ? 3.556 -3.377 18.916 1.00 95.56 84 LEU A CA 1
ATOM 643 C C . LEU A 1 84 ? 4.006 -3.486 20.374 1.00 95.56 84 LEU A C 1
ATOM 645 O O . LEU A 1 84 ? 4.160 -4.588 20.899 1.00 95.56 84 LEU A O 1
ATO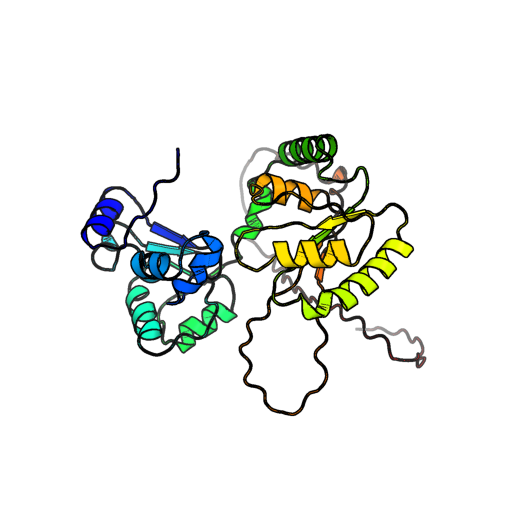M 649 N N . SER A 1 85 ? 4.205 -2.353 21.042 1.00 93.00 85 SER A N 1
ATOM 650 C CA . SER A 1 85 ? 4.640 -2.323 22.442 1.00 93.00 85 SER A CA 1
ATOM 651 C C . SER A 1 85 ? 4.054 -1.134 23.193 1.00 93.00 85 SER A C 1
ATOM 653 O O . SER A 1 85 ? 3.650 -0.152 22.568 1.00 93.00 85 SER A O 1
ATOM 655 N N . GLY A 1 86 ? 4.042 -1.210 24.525 1.00 95.12 86 GLY A N 1
ATOM 656 C CA . GLY A 1 86 ? 3.605 -0.113 25.388 1.00 95.12 86 GLY A CA 1
ATOM 657 C C . GLY A 1 86 ? 2.170 0.327 25.099 1.00 95.12 86 GLY A C 1
ATOM 658 O O . GLY A 1 86 ? 1.284 -0.506 24.906 1.00 95.12 86 GLY A O 1
ATOM 659 N N . GLU A 1 87 ? 1.956 1.641 25.038 1.00 94.62 87 GLU A N 1
ATOM 660 C CA . GLU A 1 87 ? 0.625 2.222 24.837 1.00 94.62 87 GLU A CA 1
ATOM 661 C C . GLU A 1 87 ? -0.003 1.812 23.501 1.00 94.62 87 GLU A C 1
ATOM 663 O O . GLU A 1 87 ? -1.202 1.566 23.429 1.00 94.62 87 GLU A O 1
ATOM 668 N N . THR A 1 88 ? 0.800 1.652 22.450 1.00 94.62 88 THR A N 1
ATOM 669 C CA . THR A 1 88 ? 0.297 1.271 21.124 1.00 94.62 88 THR A CA 1
ATOM 670 C C . THR A 1 88 ? -0.226 -0.159 21.108 1.00 94.62 88 THR A C 1
ATOM 672 O O . THR A 1 88 ? -1.285 -0.410 20.533 1.00 94.62 88 THR A O 1
ATOM 675 N N . ALA A 1 89 ? 0.454 -1.086 21.794 1.00 96.81 89 ALA A N 1
ATOM 676 C CA . ALA A 1 89 ? -0.069 -2.438 21.998 1.00 96.81 89 ALA A CA 1
ATOM 677 C C . ALA A 1 89 ? -1.382 -2.402 22.791 1.00 96.81 89 ALA A C 1
ATOM 679 O O . ALA A 1 89 ? -2.389 -2.932 22.328 1.00 96.81 89 ALA A O 1
ATOM 680 N N . ALA A 1 90 ? -1.404 -1.699 23.929 1.00 96.00 90 ALA A N 1
ATOM 681 C CA . ALA A 1 90 ? -2.595 -1.595 24.770 1.00 96.00 90 ALA A CA 1
ATOM 682 C C . ALA A 1 90 ? -3.791 -0.995 24.009 1.00 96.00 90 ALA A C 1
ATOM 684 O O . ALA A 1 90 ? -4.912 -1.494 24.102 1.00 96.00 90 ALA A O 1
ATOM 685 N N . ARG A 1 91 ? -3.549 0.039 23.201 1.00 94.75 91 ARG A N 1
ATOM 686 C CA . ARG A 1 91 ? -4.551 0.695 22.359 1.00 94.75 91 ARG A CA 1
ATOM 687 C C . ARG A 1 91 ? -5.108 -0.228 21.279 1.00 94.75 91 ARG A C 1
ATOM 689 O O . ARG A 1 91 ? -6.325 -0.261 21.090 1.00 94.75 91 ARG A O 1
ATOM 696 N N . VAL A 1 92 ? -4.247 -0.982 20.592 1.00 95.94 92 VAL A N 1
ATOM 697 C CA . VAL A 1 92 ? -4.679 -1.983 19.607 1.00 95.94 92 VAL A CA 1
ATOM 698 C C . VAL A 1 92 ? -5.521 -3.060 20.285 1.00 95.94 92 VAL A C 1
ATOM 700 O O . VAL A 1 92 ? -6.636 -3.305 19.840 1.00 95.94 92 VAL A O 1
ATOM 703 N N . CYS A 1 93 ? -5.060 -3.631 21.399 1.00 95.69 93 CYS A N 1
ATOM 704 C CA . CYS A 1 93 ? -5.799 -4.674 22.115 1.00 95.69 93 CYS A CA 1
ATOM 705 C C . CYS A 1 93 ? -7.178 -4.187 22.586 1.00 95.69 93 CYS A C 1
ATOM 707 O O . CYS A 1 93 ? -8.173 -4.866 22.345 1.00 95.69 93 CYS A O 1
ATOM 709 N N . ARG A 1 94 ? -7.269 -2.974 23.156 1.00 94.12 94 ARG A N 1
ATOM 710 C CA . ARG A 1 94 ? -8.559 -2.356 23.517 1.00 94.12 94 ARG A CA 1
ATOM 711 C C . ARG A 1 94 ? -9.481 -2.170 22.313 1.00 94.12 94 ARG A C 1
ATOM 713 O O . ARG A 1 94 ? -10.679 -2.363 22.446 1.00 94.12 94 ARG A O 1
ATOM 720 N N . SER A 1 95 ? -8.932 -1.810 21.154 1.00 92.94 95 SER A N 1
ATOM 721 C CA . SER A 1 95 ? -9.724 -1.593 19.934 1.00 92.94 95 SER A CA 1
ATOM 722 C C . SER A 1 95 ? -10.210 -2.894 19.295 1.00 92.94 95 SER A C 1
ATOM 724 O O . SER A 1 95 ? -11.167 -2.878 18.531 1.00 92.94 95 SER A O 1
ATOM 726 N N . LEU A 1 96 ? -9.540 -4.015 19.567 1.00 93.81 96 LEU A N 1
ATOM 727 C CA . LEU A 1 96 ? -9.948 -5.334 19.086 1.00 93.81 96 LEU A CA 1
ATOM 728 C C . LEU A 1 96 ? -10.940 -6.024 20.026 1.00 93.81 96 LEU A C 1
ATOM 730 O O . LEU A 1 96 ? -11.684 -6.899 19.583 1.00 93.81 96 LEU A O 1
ATOM 734 N N . ALA A 1 97 ? -10.969 -5.634 21.302 1.00 88.88 97 ALA A N 1
ATOM 735 C CA . ALA A 1 97 ? -11.876 -6.198 22.289 1.00 88.88 97 ALA A CA 1
ATOM 736 C C . ALA A 1 97 ? -13.341 -5.991 21.866 1.00 88.88 97 ALA A C 1
ATOM 738 O O . ALA A 1 97 ? -13.824 -4.868 21.775 1.00 88.88 97 ALA A O 1
ATOM 739 N N . GLY A 1 98 ? -14.050 -7.092 21.606 1.00 82.56 98 GLY A N 1
ATOM 740 C CA . GLY A 1 98 ? -15.463 -7.071 21.212 1.00 82.56 98 GLY A CA 1
ATOM 741 C C . GLY A 1 98 ? -15.729 -6.807 19.727 1.00 82.56 98 GLY A C 1
ATOM 742 O O . GLY A 1 98 ? -16.889 -6.834 19.319 1.00 82.56 98 GLY A O 1
ATOM 743 N N . ARG A 1 99 ? -14.692 -6.615 18.900 1.00 91.88 99 ARG A N 1
ATOM 744 C CA . ARG A 1 99 ? -14.867 -6.373 17.464 1.00 91.88 99 ARG A CA 1
ATOM 745 C C . ARG A 1 99 ? -15.348 -7.637 16.745 1.00 91.88 99 ARG A C 1
ATOM 747 O O . ARG A 1 99 ? -14.750 -8.705 16.869 1.00 91.88 99 ARG A O 1
ATOM 754 N N . ALA A 1 100 ? -16.403 -7.505 15.939 1.00 89.94 100 ALA A N 1
ATOM 755 C CA . ALA A 1 100 ? -17.082 -8.643 15.306 1.00 89.94 100 ALA A CA 1
ATOM 756 C C . ALA A 1 100 ? -16.250 -9.362 14.227 1.00 89.94 100 ALA A C 1
ATOM 758 O O . ALA A 1 100 ? -16.430 -10.557 13.993 1.00 89.94 100 ALA A O 1
ATOM 759 N N . TYR A 1 101 ? -15.351 -8.644 13.548 1.00 95.25 101 TYR A N 1
ATOM 760 C CA . TYR A 1 101 ? -14.526 -9.200 12.480 1.00 95.25 101 TYR A CA 1
ATOM 761 C C . TYR A 1 101 ? -13.124 -8.606 12.491 1.00 95.25 101 TYR A C 1
ATOM 763 O O . TYR A 1 101 ? -12.930 -7.399 12.305 1.00 95.25 101 TYR A O 1
ATOM 771 N N . VAL A 1 102 ? -12.140 -9.490 12.647 1.00 96.94 102 VAL A N 1
ATOM 772 C CA . VAL A 1 102 ? -10.725 -9.139 12.606 1.00 96.94 102 VAL A CA 1
ATOM 773 C C . VAL A 1 102 ? -9.986 -10.133 11.728 1.00 96.94 102 VAL A C 1
ATOM 775 O O . VAL A 1 102 ? -10.005 -11.346 11.953 1.00 96.94 102 VAL A O 1
ATOM 778 N N . SER A 1 103 ? -9.303 -9.611 10.718 1.00 96.88 103 SER A N 1
ATOM 779 C CA . SER A 1 103 ? -8.426 -10.404 9.877 1.00 96.88 103 SER A CA 1
ATOM 780 C C . SER A 1 103 ? -7.161 -9.660 9.480 1.00 96.88 103 SER A C 1
ATOM 782 O O . SER A 1 103 ? -7.152 -8.440 9.303 1.00 96.88 103 SER A O 1
ATOM 784 N N . VAL A 1 104 ? -6.090 -10.428 9.315 1.00 96.44 104 VAL A N 1
ATOM 785 C CA . VAL A 1 104 ? -4.762 -9.956 8.923 1.00 96.44 104 VAL A CA 1
ATOM 786 C C . VAL A 1 104 ? -4.316 -10.612 7.622 1.00 96.44 104 VAL A C 1
ATOM 788 O O . VAL A 1 104 ? -4.812 -11.676 7.252 1.00 96.44 104 VAL A O 1
ATOM 791 N N . ARG A 1 105 ? -3.374 -9.979 6.921 1.00 93.25 105 ARG A N 1
ATOM 792 C CA . ARG A 1 105 ? -2.919 -10.438 5.596 1.00 93.25 105 ARG A CA 1
ATOM 793 C C . ARG A 1 105 ? -1.962 -11.635 5.613 1.00 93.25 105 ARG A C 1
ATOM 795 O O . ARG A 1 105 ? -1.813 -12.310 4.598 1.00 93.25 105 ARG A O 1
ATOM 802 N N . ASP A 1 106 ? -1.251 -11.844 6.722 1.00 92.88 106 ASP A N 1
ATOM 803 C CA . ASP A 1 106 ? -0.195 -12.852 6.834 1.00 92.88 106 ASP A CA 1
ATOM 804 C C . ASP A 1 106 ? 0.063 -13.301 8.284 1.00 92.88 106 ASP A C 1
ATOM 806 O O . ASP A 1 106 ? -0.349 -12.661 9.258 1.00 92.88 106 ASP A O 1
ATOM 810 N N . GLU A 1 107 ? 0.783 -14.416 8.426 1.00 95.50 107 GLU A N 1
ATOM 811 C CA . GLU A 1 107 ? 1.152 -15.015 9.712 1.00 95.50 107 GLU A CA 1
ATOM 812 C C . GLU A 1 107 ? 2.019 -14.082 10.561 1.00 95.50 107 GLU A C 1
ATOM 814 O O . GLU A 1 107 ? 1.985 -14.141 11.790 1.00 95.50 107 GLU A O 1
ATOM 819 N N . ARG A 1 108 ? 2.810 -13.209 9.925 1.00 94.94 108 ARG A N 1
ATOM 820 C CA . ARG A 1 108 ? 3.685 -12.273 10.637 1.00 94.94 108 ARG A CA 1
ATOM 821 C C . ARG A 1 108 ? 2.867 -11.206 11.355 1.00 94.94 108 ARG A C 1
ATOM 823 O O . ARG A 1 108 ? 3.169 -10.876 12.500 1.00 94.94 108 ARG A O 1
ATOM 830 N N . SER A 1 109 ? 1.851 -10.683 10.686 1.00 95.75 109 SER A N 1
ATOM 831 C CA . SER A 1 109 ? 0.913 -9.718 11.243 1.00 95.75 109 SER A CA 1
ATOM 832 C C . SER A 1 109 ? 0.118 -10.346 12.386 1.00 95.75 109 SER A C 1
ATOM 834 O O . SER A 1 109 ? 0.014 -9.737 13.448 1.00 95.75 109 SER A O 1
ATOM 836 N N . LEU A 1 110 ? -0.333 -11.600 12.229 1.00 96.94 110 LEU A N 1
ATOM 837 C CA . LEU A 1 110 ? -0.981 -12.345 13.316 1.00 96.94 110 LEU A CA 1
ATOM 838 C C . LEU A 1 110 ? -0.054 -12.491 14.528 1.00 96.94 110 LEU A C 1
ATOM 840 O O . LEU A 1 110 ? -0.436 -12.143 15.641 1.00 96.94 110 LEU A O 1
ATOM 844 N N . ALA A 1 111 ? 1.175 -12.969 14.314 1.00 97.12 111 ALA A N 1
ATOM 845 C CA . ALA A 1 111 ? 2.138 -13.188 15.390 1.00 97.12 111 ALA A CA 1
ATOM 846 C C . ALA A 1 111 ? 2.430 -11.905 16.182 1.00 97.12 111 ALA A C 1
ATOM 848 O O . ALA A 1 111 ? 2.613 -11.959 17.395 1.00 97.12 111 ALA A O 1
ATOM 849 N N . ARG A 1 112 ? 2.436 -10.747 15.512 1.00 97.44 112 ARG A N 1
ATOM 850 C CA . ARG A 1 112 ? 2.620 -9.437 16.151 1.00 97.44 112 ARG A CA 1
ATOM 851 C C . ARG A 1 112 ? 1.431 -9.012 16.997 1.00 97.44 112 ARG A C 1
ATOM 853 O O . ARG A 1 112 ? 1.652 -8.501 18.088 1.00 97.44 112 ARG A O 1
ATOM 860 N N . LEU A 1 113 ? 0.202 -9.239 16.531 1.00 96.94 113 LEU A N 1
ATOM 861 C CA . LEU A 1 113 ? -0.996 -8.979 17.338 1.00 96.94 113 LEU A CA 1
ATOM 862 C C . LEU A 1 113 ? -1.031 -9.884 18.572 1.00 96.94 113 LEU A C 1
ATOM 864 O O . LEU A 1 113 ? -1.236 -9.397 19.678 1.00 96.94 113 LEU A O 1
ATOM 868 N N . VAL A 1 114 ? -0.745 -11.178 18.402 1.00 96.75 114 VAL A N 1
ATOM 869 C CA . VAL A 1 114 ? -0.683 -12.134 19.519 1.00 96.75 114 VAL A CA 1
ATOM 870 C C . VAL A 1 114 ? 0.398 -11.731 20.525 1.00 96.75 114 VAL A C 1
ATOM 872 O O . VAL A 1 114 ? 0.138 -11.694 21.722 1.00 96.75 114 VAL A O 1
ATOM 875 N N . ALA A 1 115 ? 1.595 -11.360 20.058 1.00 97.06 115 ALA A N 1
ATOM 876 C CA . ALA A 1 115 ? 2.673 -10.892 20.932 1.00 97.06 115 ALA A CA 1
ATOM 877 C C . ALA A 1 115 ? 2.340 -9.575 21.659 1.00 97.06 115 ALA A C 1
ATOM 879 O O . ALA A 1 115 ? 2.867 -9.330 22.741 1.00 97.06 115 ALA A O 1
ATOM 880 N N . ALA A 1 116 ? 1.464 -8.746 21.085 1.00 96.44 116 ALA A N 1
ATOM 881 C CA . ALA A 1 116 ? 0.956 -7.527 21.711 1.00 96.44 116 ALA A CA 1
ATOM 882 C C . ALA A 1 116 ? -0.112 -7.793 22.789 1.00 96.44 116 ALA A C 1
ATOM 884 O O . ALA A 1 116 ? -0.485 -6.869 23.511 1.00 96.44 116 ALA A O 1
ATOM 885 N N . GLY A 1 117 ? -0.600 -9.034 22.899 1.00 96.50 117 GLY A N 1
ATOM 886 C CA . GLY A 1 117 ? -1.676 -9.424 23.809 1.00 96.50 117 GLY A CA 1
ATOM 887 C C . GLY A 1 117 ? -3.076 -9.296 23.209 1.00 96.50 117 GLY A C 1
ATOM 888 O O . GLY A 1 117 ? -4.039 -9.181 23.959 1.00 96.50 117 GLY A O 1
ATOM 889 N N . ALA A 1 118 ? -3.214 -9.269 21.878 1.00 95.00 118 ALA A N 1
ATOM 890 C CA . ALA A 1 118 ? -4.531 -9.288 21.253 1.00 95.00 118 ALA A CA 1
ATOM 891 C C . ALA A 1 118 ? -5.198 -10.654 21.469 1.00 95.00 118 ALA A C 1
ATOM 893 O O . ALA A 1 118 ? -4.617 -11.698 21.164 1.00 95.00 118 ALA A O 1
ATOM 894 N N . GLU A 1 119 ? -6.432 -10.625 21.959 1.00 89.56 119 GLU A N 1
ATOM 895 C CA . GLU A 1 119 ? -7.255 -11.805 22.215 1.00 89.56 119 GLU A CA 1
ATOM 896 C C . GLU A 1 119 ? -8.392 -11.913 21.186 1.00 89.56 119 GLU A C 1
ATOM 898 O O . GLU A 1 119 ? -8.718 -10.954 20.484 1.00 89.56 119 GLU A O 1
ATOM 903 N N . GLY A 1 120 ? -9.014 -13.091 21.096 1.00 87.81 120 GLY A N 1
ATOM 904 C CA . GLY A 1 120 ? -10.147 -13.347 20.204 1.00 87.81 120 GLY A CA 1
ATOM 905 C C . GLY A 1 120 ? -9.780 -14.004 18.869 1.00 87.81 120 GLY A C 1
ATOM 906 O O . GLY A 1 120 ? -8.635 -14.368 18.598 1.00 87.81 120 GLY A O 1
ATOM 907 N N . ALA A 1 121 ? -10.800 -14.216 18.036 1.00 92.25 121 ALA A N 1
ATOM 908 C CA . ALA A 1 121 ? -10.655 -14.908 16.761 1.00 92.25 121 ALA A CA 1
ATOM 909 C C . ALA A 1 121 ? -10.132 -13.954 15.674 1.00 92.25 121 ALA A C 1
ATOM 911 O O . ALA A 1 121 ? -10.892 -13.179 15.096 1.00 92.25 121 ALA A O 1
ATOM 912 N N . ILE A 1 122 ? -8.836 -14.044 15.367 1.00 96.75 122 ILE A N 1
ATOM 913 C CA . ILE A 1 122 ? -8.195 -13.289 14.282 1.00 96.75 122 ILE A CA 1
ATOM 914 C C . ILE A 1 122 ? -7.924 -14.238 13.114 1.00 96.75 122 ILE A C 1
ATOM 916 O O . ILE A 1 122 ? -7.157 -15.193 13.238 1.00 96.75 122 ILE A O 1
ATOM 920 N N . SER A 1 123 ? -8.542 -13.972 11.964 1.00 97.00 123 SER A N 1
ATOM 921 C CA . SER A 1 123 ? -8.366 -14.800 10.764 1.00 97.00 123 SER A CA 1
ATOM 922 C C . SER A 1 123 ? -7.211 -14.305 9.896 1.00 97.00 123 SER A C 1
ATOM 924 O O . SER A 1 123 ? -7.029 -13.104 9.722 1.00 97.00 123 SER A O 1
ATOM 926 N N . ILE A 1 124 ? -6.460 -15.213 9.277 1.00 96.69 124 ILE A N 1
ATOM 927 C CA . ILE A 1 124 ? -5.550 -14.844 8.185 1.00 96.69 124 ILE A CA 1
ATOM 928 C C . ILE A 1 124 ? -6.331 -14.934 6.877 1.00 96.69 124 ILE A C 1
ATOM 930 O O . ILE A 1 124 ? -6.910 -15.978 6.570 1.00 96.69 124 ILE A O 1
ATOM 934 N N . VAL A 1 125 ? -6.343 -13.850 6.105 1.00 94.38 125 VAL A N 1
ATOM 935 C CA . VAL A 1 125 ? -6.972 -13.793 4.782 1.00 94.38 125 VAL A CA 1
ATOM 936 C C . VAL A 1 125 ? -5.942 -13.381 3.731 1.00 94.38 125 VAL A C 1
ATOM 938 O O . VAL A 1 125 ? -5.060 -12.577 4.030 1.00 94.38 125 VAL A O 1
ATOM 941 N N . PRO A 1 126 ? -6.025 -13.901 2.493 1.00 85.50 126 PRO A N 1
ATOM 942 C CA . PRO A 1 126 ? -5.171 -13.429 1.412 1.00 85.50 126 PRO A CA 1
ATOM 943 C C . PRO A 1 126 ? -5.341 -11.927 1.179 1.00 85.50 126 PRO A C 1
ATOM 945 O O . PRO A 1 126 ? -6.439 -11.390 1.312 1.00 85.50 126 PRO A O 1
ATOM 948 N N . ASP A 1 127 ? -4.259 -11.270 0.770 1.00 82.38 127 ASP A N 1
ATOM 949 C CA . ASP A 1 127 ? -4.273 -9.855 0.404 1.00 82.38 127 ASP A CA 1
ATOM 950 C C . ASP A 1 127 ? -5.346 -9.565 -0.664 1.00 82.38 127 ASP A C 1
ATOM 952 O O . ASP A 1 127 ? -5.379 -10.200 -1.722 1.00 82.38 127 ASP A O 1
ATOM 956 N N . SER A 1 128 ? -6.226 -8.593 -0.419 1.00 84.44 128 SER A N 1
ATOM 957 C CA . SER A 1 128 ? -7.288 -8.234 -1.369 1.00 84.44 128 SER A CA 1
ATOM 958 C C . SER A 1 128 ? -6.737 -7.720 -2.706 1.00 84.44 128 SER A C 1
ATOM 960 O O . SER A 1 128 ? -7.421 -7.801 -3.728 1.00 84.44 128 SER A O 1
ATOM 962 N N . GLY A 1 129 ? -5.464 -7.314 -2.747 1.00 81.38 129 GLY A N 1
ATOM 963 C CA . GLY A 1 129 ? -4.694 -7.042 -3.953 1.00 81.38 129 GLY A CA 1
ATOM 964 C C . GLY A 1 129 ? -4.684 -8.199 -4.961 1.00 81.38 129 GLY A C 1
ATOM 965 O O . GLY A 1 129 ? -4.611 -7.959 -6.165 1.00 81.38 129 GLY A O 1
ATOM 966 N N . PHE A 1 130 ? -4.857 -9.454 -4.524 1.00 83.50 130 PHE A N 1
ATOM 967 C CA . PHE A 1 130 ? -5.022 -10.598 -5.436 1.00 83.50 130 PHE A CA 1
ATOM 968 C C . PHE A 1 130 ? -6.295 -10.518 -6.292 1.00 83.50 130 PHE A C 1
ATOM 970 O O . PHE A 1 130 ? -6.384 -11.180 -7.327 1.00 83.50 130 PHE A O 1
ATOM 977 N N . LEU A 1 131 ? -7.280 -9.715 -5.884 1.00 85.94 131 LEU A N 1
ATOM 978 C CA . LEU A 1 131 ? -8.522 -9.504 -6.622 1.00 85.94 131 LEU A CA 1
ATOM 979 C C . LEU A 1 131 ? -8.425 -8.352 -7.628 1.00 85.94 131 LEU A C 1
ATOM 981 O O . LEU A 1 131 ? -9.323 -8.219 -8.456 1.00 85.94 131 LEU A O 1
ATOM 985 N N . VAL A 1 132 ? -7.337 -7.574 -7.624 1.00 82.50 132 VAL A N 1
ATOM 986 C CA . VAL A 1 132 ? -7.125 -6.443 -8.546 1.00 82.50 132 VAL A CA 1
ATOM 987 C C . VAL A 1 132 ? -7.329 -6.815 -10.022 1.00 82.50 132 VAL A C 1
ATOM 989 O O . VAL A 1 132 ? -8.003 -6.055 -10.716 1.00 82.50 132 VAL A O 1
ATOM 992 N N . PRO A 1 133 ? -6.884 -7.985 -10.532 1.00 83.38 133 PRO A N 1
ATOM 993 C CA . PRO A 1 133 ? -7.154 -8.371 -11.921 1.00 83.38 133 PRO A CA 1
ATOM 994 C C . PRO A 1 133 ? -8.646 -8.476 -12.275 1.00 83.38 133 PRO A C 1
ATOM 996 O O . PRO A 1 133 ? -9.001 -8.423 -13.447 1.00 83.38 133 PRO A O 1
ATOM 999 N N . ARG A 1 134 ? -9.534 -8.632 -11.283 1.00 88.75 134 ARG A N 1
ATOM 1000 C CA . ARG A 1 134 ? -10.991 -8.660 -11.492 1.00 88.75 134 ARG A CA 1
ATOM 1001 C C . ARG A 1 134 ? -11.594 -7.264 -11.635 1.00 88.75 134 ARG A C 1
ATOM 1003 O O . ARG A 1 134 ? -12.694 -7.148 -12.163 1.00 88.75 134 ARG A O 1
ATOM 1010 N N . LEU A 1 135 ? -10.894 -6.229 -11.170 1.00 88.81 135 LEU A N 1
ATOM 1011 C CA . LEU A 1 135 ? -11.341 -4.837 -11.254 1.00 88.81 135 LEU A CA 1
ATOM 1012 C C . LEU A 1 135 ? -11.079 -4.234 -12.636 1.00 88.81 135 LEU A C 1
ATOM 1014 O O . LEU A 1 135 ? -11.759 -3.292 -13.034 1.00 88.81 135 LEU A O 1
ATOM 1018 N N . PHE A 1 136 ? -10.122 -4.790 -13.384 1.00 90.81 136 PHE A N 1
ATOM 1019 C CA . PHE A 1 136 ? -9.688 -4.239 -14.662 1.00 90.81 136 PHE A CA 1
ATOM 1020 C C . PHE A 1 136 ? -9.912 -5.229 -15.810 1.00 90.81 136 PHE A C 1
ATOM 1022 O O . PHE A 1 136 ? -9.102 -6.136 -16.016 1.00 90.81 136 PHE A O 1
ATOM 1029 N N . PRO A 1 137 ? -10.986 -5.062 -16.604 1.00 91.69 137 PRO A N 1
ATOM 1030 C CA . PRO A 1 137 ? -11.203 -5.885 -17.785 1.00 91.69 137 PRO A CA 1
ATOM 1031 C C . PRO A 1 137 ? -10.020 -5.785 -18.753 1.00 91.69 137 PRO A C 1
ATOM 1033 O O . PRO A 1 137 ? -9.583 -4.687 -19.099 1.00 91.69 137 PRO A O 1
ATOM 1036 N N . LEU A 1 138 ? -9.545 -6.927 -19.258 1.00 92.06 138 LEU A N 1
ATOM 1037 C CA . LEU A 1 138 ? -8.399 -6.983 -20.173 1.00 92.06 138 LEU A CA 1
ATOM 1038 C C . LEU A 1 138 ? -8.507 -6.016 -21.377 1.00 92.06 138 LEU A C 1
ATOM 1040 O O . LEU A 1 138 ? -7.519 -5.341 -21.665 1.00 92.06 138 LEU A O 1
ATOM 1044 N N . PRO A 1 139 ? -9.672 -5.843 -22.042 1.00 94.12 139 PRO A N 1
ATOM 1045 C CA . PRO A 1 139 ? -9.793 -4.872 -23.133 1.00 94.12 139 PRO A CA 1
ATOM 1046 C C . PRO A 1 139 ? -9.532 -3.418 -22.708 1.00 94.12 139 PRO A C 1
ATOM 1048 O O . PRO A 1 139 ? -9.057 -2.620 -23.514 1.00 94.12 139 PRO A O 1
ATOM 1051 N N . VAL A 1 140 ? -9.825 -3.058 -21.453 1.00 93.44 140 VAL A N 1
ATOM 1052 C CA . VAL A 1 140 ? -9.533 -1.722 -20.905 1.00 93.44 140 VAL A CA 1
ATOM 1053 C C . VAL A 1 140 ? -8.026 -1.547 -20.740 1.00 93.44 140 VAL A C 1
ATOM 1055 O O . VAL A 1 140 ? -7.481 -0.535 -21.180 1.00 93.44 140 VAL A O 1
ATOM 1058 N N . LEU A 1 141 ? -7.346 -2.551 -20.180 1.00 95.06 141 LEU A N 1
ATOM 1059 C CA . LEU A 1 141 ? -5.891 -2.535 -20.013 1.00 95.06 141 LEU A CA 1
ATOM 1060 C C . LEU A 1 141 ? -5.164 -2.459 -21.363 1.00 95.06 141 LEU A C 1
ATOM 1062 O O . LEU A 1 141 ? -4.232 -1.675 -21.516 1.00 95.06 141 LEU A O 1
ATOM 1066 N N . GLN A 1 142 ? -5.631 -3.202 -22.369 1.00 94.88 142 GLN A N 1
ATOM 1067 C CA . GLN A 1 142 ? -5.069 -3.170 -23.724 1.00 94.88 142 GLN A CA 1
ATOM 1068 C C . GLN A 1 142 ? -5.218 -1.795 -24.389 1.00 94.88 142 GLN A C 1
ATOM 1070 O O . GLN A 1 142 ? -4.261 -1.292 -24.977 1.00 94.88 142 GLN A O 1
ATOM 1075 N N . ARG A 1 143 ? -6.390 -1.154 -24.267 1.00 95.50 143 ARG A N 1
ATOM 1076 C CA . ARG A 1 143 ? -6.614 0.205 -24.794 1.00 95.50 143 ARG A CA 1
ATOM 1077 C C . ARG A 1 143 ? -5.728 1.236 -24.100 1.00 95.50 143 ARG A C 1
ATOM 1079 O O . ARG A 1 143 ? -5.139 2.071 -24.779 1.00 95.50 143 ARG A O 1
ATOM 1086 N N . ARG A 1 144 ? -5.597 1.160 -22.771 1.00 95.12 144 ARG A N 1
ATOM 1087 C CA . ARG A 1 144 ? -4.694 2.039 -22.009 1.00 95.12 144 ARG A CA 1
ATOM 1088 C C . ARG A 1 144 ? -3.243 1.871 -22.435 1.00 95.12 144 ARG A C 1
ATOM 1090 O O . ARG A 1 144 ? -2.586 2.863 -22.725 1.00 95.12 144 ARG A O 1
ATOM 1097 N N . ARG A 1 145 ? -2.779 0.633 -22.600 1.00 95.31 145 ARG A N 1
ATOM 1098 C CA . ARG A 1 145 ? -1.429 0.372 -23.108 1.00 95.31 145 ARG A CA 1
ATOM 1099 C C . ARG A 1 145 ? -1.208 0.954 -24.504 1.00 95.31 145 ARG A C 1
ATOM 1101 O O . ARG A 1 145 ? -0.170 1.558 -24.750 1.00 95.31 145 ARG A O 1
ATOM 1108 N N . ALA A 1 146 ? -2.180 0.821 -25.407 1.00 95.38 146 ALA A N 1
ATOM 1109 C CA . ALA A 1 146 ? -2.097 1.434 -26.733 1.00 95.38 146 ALA A CA 1
ATOM 1110 C C . ALA A 1 146 ? -1.960 2.966 -26.648 1.00 95.38 146 ALA A C 1
ATOM 1112 O O . ALA A 1 146 ? -1.136 3.542 -27.356 1.00 95.38 146 ALA A O 1
ATOM 1113 N N . LEU A 1 147 ? -2.697 3.618 -25.739 1.00 95.31 147 LEU A N 1
ATOM 1114 C CA . LEU A 1 147 ? -2.530 5.049 -25.455 1.00 95.31 147 LEU A CA 1
ATOM 1115 C C . LEU A 1 147 ? -1.116 5.359 -24.944 1.00 95.31 147 LEU A C 1
ATOM 1117 O O . LEU A 1 147 ? -0.489 6.292 -25.436 1.00 95.31 147 LEU A O 1
ATOM 1121 N N . HIS A 1 148 ? -0.579 4.568 -24.012 1.00 95.62 148 HIS A N 1
ATOM 1122 C CA . HIS A 1 148 ? 0.781 4.764 -23.491 1.00 95.62 148 HIS A CA 1
ATOM 1123 C C . HIS A 1 148 ? 1.862 4.619 -24.569 1.00 95.62 148 HIS A C 1
ATOM 1125 O O . HIS A 1 148 ? 2.837 5.369 -24.542 1.00 95.62 148 HIS A O 1
ATOM 1131 N N . HIS A 1 149 ? 1.687 3.713 -25.537 1.00 94.81 149 HIS A N 1
ATOM 1132 C CA . HIS A 1 149 ? 2.574 3.622 -26.702 1.00 94.81 149 HIS A CA 1
ATOM 1133 C C . HIS A 1 149 ? 2.477 4.865 -27.591 1.00 94.81 149 HIS A C 1
ATOM 1135 O O . HIS A 1 149 ? 3.504 5.417 -27.976 1.00 94.81 149 HIS A O 1
ATOM 1141 N N . MET A 1 150 ? 1.262 5.341 -27.887 1.00 94.56 150 MET A N 1
ATOM 1142 C CA . MET A 1 150 ? 1.066 6.551 -28.700 1.00 94.56 150 MET A CA 1
ATOM 1143 C C . MET A 1 150 ? 1.646 7.805 -28.036 1.00 94.56 150 MET A C 1
ATOM 1145 O O . MET A 1 150 ? 2.150 8.684 -28.727 1.00 94.56 150 MET A O 1
ATOM 1149 N N . MET A 1 151 ? 1.616 7.875 -26.704 1.00 93.19 151 MET A N 1
ATOM 1150 C CA . MET A 1 151 ? 2.226 8.965 -25.934 1.00 93.19 151 MET A CA 1
ATOM 1151 C C . MET A 1 151 ? 3.750 8.832 -25.789 1.00 93.19 151 MET A C 1
ATOM 1153 O O . MET A 1 151 ? 4.386 9.713 -25.213 1.00 93.19 151 MET A O 1
ATOM 1157 N N . GLY A 1 152 ? 4.348 7.737 -26.270 1.00 91.06 152 GLY A N 1
ATOM 1158 C CA . GLY A 1 152 ? 5.779 7.467 -26.123 1.00 91.06 152 GLY A CA 1
ATOM 1159 C C . GLY A 1 152 ? 6.212 7.133 -24.691 1.00 91.06 152 GLY A C 1
ATOM 1160 O O . GLY A 1 152 ? 7.404 7.160 -24.395 1.00 91.06 152 GLY A O 1
ATOM 1161 N N . TRP A 1 153 ? 5.270 6.823 -23.795 1.00 91.94 153 TRP A N 1
ATOM 1162 C CA . TRP A 1 153 ? 5.566 6.442 -22.407 1.00 91.94 153 TRP A CA 1
ATOM 1163 C C . TRP A 1 153 ? 5.993 4.978 -22.300 1.00 91.94 153 TRP A C 1
ATOM 1165 O O . TRP A 1 153 ? 6.843 4.634 -21.479 1.00 91.94 153 TRP A O 1
ATOM 1175 N N . LEU A 1 154 ? 5.428 4.122 -23.158 1.00 95.00 154 LEU A N 1
ATOM 1176 C CA . LEU A 1 154 ? 5.821 2.722 -23.286 1.00 95.00 154 LEU A CA 1
ATOM 1177 C C . LEU A 1 154 ? 6.493 2.447 -24.635 1.00 95.00 154 LEU A C 1
ATOM 1179 O O . LEU A 1 154 ? 5.967 2.860 -25.673 1.00 95.00 154 LEU A O 1
ATOM 1183 N N . PRO A 1 155 ? 7.589 1.669 -24.651 1.00 93.56 155 PRO A N 1
ATOM 1184 C CA . PRO A 1 155 ? 8.259 1.275 -25.883 1.00 93.56 155 PRO A CA 1
ATOM 1185 C C . PRO A 1 155 ? 7.361 0.352 -26.705 1.00 93.56 155 PRO A C 1
ATOM 1187 O O . PRO A 1 155 ? 6.626 -0.461 -26.151 1.00 93.56 155 PRO A O 1
ATOM 1190 N N . VAL A 1 156 ? 7.437 0.441 -28.031 1.00 90.25 156 VAL A N 1
ATOM 1191 C CA . VAL A 1 156 ? 6.785 -0.539 -28.908 1.00 90.25 156 VAL A CA 1
ATOM 1192 C C . VAL A 1 156 ? 7.548 -1.863 -28.822 1.00 90.25 156 VAL A C 1
ATOM 1194 O O . VAL A 1 156 ? 8.764 -1.884 -28.988 1.00 90.25 156 VAL A O 1
ATOM 1197 N N . GLY A 1 157 ? 6.834 -2.968 -28.599 1.00 90.62 157 GLY A N 1
ATOM 1198 C CA . GLY A 1 157 ? 7.416 -4.310 -28.522 1.00 90.62 157 GLY A CA 1
ATOM 1199 C C . GLY A 1 157 ? 7.499 -4.859 -27.099 1.00 90.62 157 GLY A C 1
ATOM 1200 O O . GLY A 1 157 ? 6.740 -4.465 -26.214 1.00 90.62 157 GLY A O 1
ATOM 1201 N N . ASP A 1 158 ? 8.395 -5.825 -26.898 1.00 94.88 158 ASP A N 1
ATOM 1202 C CA . ASP A 1 158 ? 8.536 -6.520 -25.623 1.00 94.88 158 ASP A CA 1
ATOM 1203 C C . ASP A 1 158 ? 9.293 -5.661 -24.606 1.00 94.88 158 ASP A C 1
ATOM 1205 O O . ASP A 1 158 ? 10.342 -5.087 -24.900 1.00 94.88 158 ASP A O 1
ATOM 1209 N N . TYR A 1 159 ? 8.800 -5.619 -23.370 1.00 96.06 159 TYR A N 1
ATOM 1210 C CA . TYR A 1 159 ? 9.466 -4.910 -22.282 1.00 96.06 159 TYR A CA 1
ATOM 1211 C C . TYR A 1 159 ? 9.384 -5.660 -20.955 1.00 96.06 159 TYR A C 1
ATOM 1213 O O . TYR A 1 159 ? 8.505 -6.499 -20.731 1.00 96.06 159 TYR A O 1
ATOM 1221 N N . VAL A 1 160 ? 10.309 -5.337 -20.056 1.00 95.56 160 VAL A N 1
ATOM 1222 C CA . VAL A 1 160 ? 10.245 -5.703 -18.637 1.00 95.56 160 VAL A CA 1
ATOM 1223 C C . VAL A 1 160 ? 10.082 -4.457 -17.787 1.00 95.56 160 VAL A C 1
ATOM 1225 O O . VAL A 1 160 ? 10.653 -3.405 -18.077 1.00 95.56 160 VAL A O 1
ATOM 1228 N N . VAL A 1 161 ? 9.317 -4.594 -16.711 1.00 95.75 161 VAL A N 1
ATOM 1229 C CA . VAL A 1 161 ? 9.140 -3.525 -15.731 1.00 95.75 161 VAL A CA 1
ATOM 1230 C C . VAL A 1 161 ? 10.157 -3.706 -14.615 1.00 95.75 161 VAL A C 1
ATOM 1232 O O . VAL A 1 161 ? 10.295 -4.801 -14.063 1.00 95.75 161 VAL A O 1
ATOM 1235 N N . VAL A 1 162 ? 10.832 -2.624 -14.248 1.00 94.25 162 VAL A N 1
ATOM 1236 C CA . VAL A 1 162 ? 11.707 -2.557 -13.080 1.00 94.25 162 VAL A CA 1
ATOM 1237 C C . VAL A 1 162 ? 11.153 -1.523 -12.115 1.00 94.25 162 VAL A C 1
ATOM 1239 O O . VAL A 1 162 ? 11.070 -0.337 -12.425 1.00 94.25 162 VAL A O 1
ATOM 1242 N N . GLN A 1 163 ? 10.786 -1.986 -10.926 1.00 92.31 163 GLN A N 1
ATOM 1243 C CA . GLN A 1 163 ? 10.332 -1.145 -9.831 1.00 92.31 163 GLN A CA 1
ATOM 1244 C C . GLN A 1 163 ? 11.290 -1.286 -8.650 1.00 92.31 163 GLN A C 1
ATOM 1246 O O . GLN A 1 163 ? 11.648 -2.389 -8.222 1.00 92.31 163 GLN A O 1
ATOM 1251 N N . GLY A 1 164 ? 11.658 -0.150 -8.085 1.00 91.19 164 GLY A N 1
ATOM 1252 C CA . GLY A 1 164 ? 12.496 -0.056 -6.909 1.00 91.19 164 GLY A CA 1
ATOM 1253 C C . GLY A 1 164 ? 12.075 1.106 -6.035 1.00 91.19 164 GLY A C 1
ATOM 1254 O O . GLY A 1 164 ? 11.182 1.872 -6.382 1.00 91.19 164 GLY A O 1
ATOM 1255 N N . ASN A 1 165 ? 12.732 1.230 -4.893 1.00 89.31 165 ASN A N 1
ATOM 1256 C CA . ASN A 1 165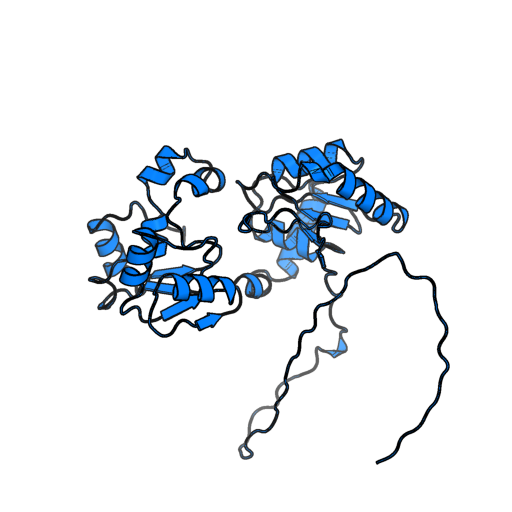 ? 12.495 2.307 -3.948 1.00 89.31 165 ASN A CA 1
ATOM 1257 C C . ASN A 1 165 ? 13.805 2.703 -3.252 1.00 89.31 165 ASN A C 1
ATOM 1259 O O . ASN A 1 165 ? 14.872 2.147 -3.541 1.00 89.31 165 ASN A O 1
ATOM 1263 N N . ARG A 1 166 ? 13.731 3.645 -2.305 1.00 88.69 166 ARG A N 1
ATOM 1264 C CA . ARG A 1 166 ? 14.895 4.200 -1.600 1.00 88.69 166 ARG A CA 1
ATOM 1265 C C . ARG A 1 166 ? 15.799 3.129 -0.985 1.00 88.69 166 ARG A C 1
ATOM 1267 O O . ARG A 1 166 ? 17.015 3.300 -0.967 1.00 88.69 166 ARG A O 1
ATOM 1274 N N . SER A 1 167 ? 15.230 2.017 -0.513 1.00 87.44 167 SER A N 1
ATOM 1275 C CA . SER A 1 167 ? 15.982 0.967 0.190 1.00 87.44 167 SER A CA 1
ATOM 1276 C C . SER A 1 167 ? 17.030 0.259 -0.676 1.00 87.44 167 SER A C 1
ATOM 1278 O O . SER A 1 167 ? 17.966 -0.329 -0.133 1.00 87.44 167 SER A O 1
ATOM 1280 N N . ILE A 1 168 ? 16.907 0.332 -2.007 1.00 89.12 168 ILE A N 1
ATOM 1281 C CA . ILE A 1 168 ? 17.821 -0.335 -2.940 1.00 89.12 168 ILE A CA 1
ATOM 1282 C C . ILE A 1 168 ? 18.670 0.625 -3.778 1.00 89.12 168 ILE A C 1
ATOM 1284 O O . ILE A 1 168 ? 19.384 0.169 -4.668 1.00 89.12 168 ILE A O 1
ATOM 1288 N N . LEU A 1 169 ? 18.653 1.934 -3.493 1.00 92.06 169 LEU A N 1
ATOM 1289 C CA . LEU A 1 169 ? 19.428 2.922 -4.261 1.00 92.06 169 LEU A CA 1
ATOM 1290 C C . LEU A 1 169 ? 20.924 2.587 -4.313 1.00 92.06 169 LEU A C 1
ATOM 1292 O O . LEU A 1 169 ? 21.528 2.600 -5.381 1.00 92.06 169 LEU A O 1
ATOM 1296 N N . ASN A 1 170 ? 21.499 2.157 -3.187 1.00 92.94 170 ASN A N 1
ATOM 1297 C CA . ASN A 1 170 ? 22.914 1.769 -3.107 1.00 92.94 170 ASN A CA 1
ATOM 1298 C C . ASN A 1 170 ? 23.251 0.493 -3.904 1.00 92.94 170 ASN A C 1
ATOM 1300 O O . ASN A 1 170 ? 24.418 0.136 -4.037 1.00 92.94 170 ASN A O 1
ATOM 1304 N N . GLN A 1 171 ? 22.243 -0.221 -4.408 1.00 93.25 171 GLN A N 1
ATOM 1305 C CA . GLN A 1 171 ? 22.387 -1.460 -5.176 1.00 93.25 171 GLN A CA 1
ATOM 1306 C C . GLN A 1 171 ? 22.060 -1.262 -6.663 1.00 93.25 171 GLN A C 1
ATOM 1308 O O . GLN A 1 171 ? 22.151 -2.223 -7.426 1.00 93.25 171 GLN A O 1
ATOM 1313 N N . VAL A 1 172 ? 21.721 -0.039 -7.099 1.00 94.19 172 VAL A N 1
ATOM 1314 C CA . VAL A 1 172 ? 21.341 0.253 -8.493 1.00 94.19 172 VAL A CA 1
ATOM 1315 C C . VAL A 1 172 ? 22.426 -0.187 -9.473 1.00 94.19 172 VAL A C 1
ATOM 1317 O O . VAL A 1 172 ? 22.102 -0.845 -10.450 1.00 94.19 172 VAL A O 1
ATOM 1320 N N . GLY A 1 173 ? 23.711 0.048 -9.186 1.00 94.06 173 GLY A N 1
ATOM 1321 C CA . GLY A 1 173 ? 24.795 -0.404 -10.070 1.00 94.06 173 GLY A CA 1
ATOM 1322 C C . GLY A 1 173 ? 24.822 -1.926 -10.279 1.00 94.06 173 GLY A C 1
ATOM 1323 O O . GLY A 1 173 ? 24.956 -2.400 -11.406 1.00 94.06 173 GLY A O 1
ATOM 1324 N N . GLN A 1 174 ? 24.621 -2.706 -9.209 1.00 93.00 174 GLN A N 1
ATOM 1325 C CA . GLN A 1 174 ? 24.554 -4.173 -9.294 1.00 93.00 174 GLN A CA 1
ATOM 1326 C C . GLN A 1 174 ? 23.307 -4.633 -10.056 1.00 93.00 174 GLN A C 1
ATOM 1328 O O . GLN A 1 174 ? 23.385 -5.544 -10.879 1.00 93.00 174 GLN A O 1
ATOM 1333 N N . LEU A 1 175 ? 22.166 -3.981 -9.813 1.00 93.00 175 LEU A N 1
ATOM 1334 C CA . LEU A 1 175 ? 20.929 -4.238 -10.543 1.00 93.00 175 LEU A CA 1
ATOM 1335 C C . LEU A 1 175 ? 21.101 -3.947 -12.039 1.00 93.00 175 LEU A C 1
ATOM 1337 O O . LEU A 1 175 ? 20.786 -4.803 -12.857 1.00 93.00 175 LEU A O 1
ATOM 1341 N N . CYS A 1 176 ? 21.641 -2.786 -12.404 1.00 94.38 176 CYS A N 1
ATOM 1342 C CA . CYS A 1 176 ? 21.869 -2.397 -13.793 1.00 94.38 176 CYS A CA 1
ATOM 1343 C C . CYS A 1 176 ? 22.841 -3.350 -14.497 1.00 94.38 176 CYS A C 1
ATOM 1345 O O . CYS A 1 176 ? 22.602 -3.702 -15.648 1.00 94.38 176 CYS A O 1
ATOM 1347 N N . SER A 1 177 ? 23.887 -3.836 -13.821 1.00 93.94 177 SER A N 1
ATOM 1348 C CA . SER A 1 177 ? 24.781 -4.866 -14.375 1.00 93.94 177 SER A CA 1
ATOM 1349 C C . SER A 1 177 ? 24.041 -6.182 -14.669 1.00 93.94 177 SER A C 1
ATOM 1351 O O . SER A 1 177 ? 24.196 -6.765 -15.747 1.00 93.94 177 SER A O 1
ATOM 1353 N N . ALA A 1 178 ? 23.166 -6.620 -13.758 1.00 93.06 178 ALA A N 1
ATOM 1354 C CA . ALA A 1 178 ? 22.327 -7.794 -13.983 1.00 93.06 178 ALA A CA 1
ATOM 1355 C C . ALA A 1 178 ? 21.317 -7.576 -15.123 1.00 93.06 178 ALA A C 1
ATOM 1357 O O . ALA A 1 178 ? 21.109 -8.474 -15.937 1.00 93.06 178 ALA A O 1
ATOM 1358 N N . LEU A 1 179 ? 20.720 -6.384 -15.216 1.00 93.06 179 LEU A N 1
ATOM 1359 C CA . LEU A 1 179 ? 19.790 -6.028 -16.287 1.00 93.06 179 LEU A CA 1
ATOM 1360 C C . LEU A 1 179 ? 20.482 -5.995 -17.654 1.00 93.06 179 LEU A C 1
ATOM 1362 O O . LEU A 1 179 ? 19.922 -6.547 -18.594 1.00 93.06 179 LEU A O 1
ATOM 1366 N N . HIS A 1 180 ? 21.704 -5.462 -17.767 1.00 92.94 180 HIS A N 1
ATOM 1367 C CA . HIS A 1 180 ? 22.484 -5.532 -19.012 1.00 92.94 180 HIS A CA 1
ATOM 1368 C C . HIS A 1 180 ? 22.658 -6.976 -19.484 1.00 92.94 180 HIS A C 1
ATOM 1370 O O . HIS A 1 180 ? 22.339 -7.290 -20.622 1.00 92.94 180 HIS A O 1
ATOM 1376 N N . THR A 1 181 ? 23.022 -7.889 -18.576 1.00 92.62 181 THR A N 1
ATOM 1377 C CA . THR A 1 181 ? 23.158 -9.318 -18.914 1.00 92.62 181 THR A CA 1
ATOM 1378 C C . THR A 1 181 ? 21.856 -9.918 -19.466 1.00 92.62 181 THR A C 1
ATOM 1380 O O . THR A 1 181 ? 21.890 -10.829 -20.294 1.00 92.62 181 THR A O 1
ATOM 1383 N N . VAL A 1 182 ? 20.696 -9.445 -18.998 1.00 90.88 182 VAL A N 1
ATOM 1384 C CA . VAL A 1 182 ? 19.385 -9.870 -19.512 1.00 90.88 182 VAL A CA 1
ATOM 1385 C C . VAL A 1 182 ? 19.119 -9.262 -20.888 1.00 90.88 182 VAL A C 1
ATOM 1387 O O . VAL A 1 182 ? 18.703 -9.991 -21.786 1.00 90.88 182 VAL A O 1
ATOM 1390 N N . LEU A 1 183 ? 19.372 -7.965 -21.065 1.00 91.19 183 LEU A N 1
ATOM 1391 C CA . LEU A 1 183 ? 19.156 -7.262 -22.332 1.00 91.19 183 LEU A CA 1
ATOM 1392 C C . LEU A 1 183 ? 20.059 -7.811 -23.449 1.00 91.19 183 LEU A C 1
ATOM 1394 O O . LEU A 1 183 ? 19.570 -8.062 -24.547 1.00 91.19 183 LEU A O 1
ATOM 1398 N N . ASP A 1 184 ? 21.320 -8.126 -23.147 1.00 92.88 184 ASP A N 1
ATOM 1399 C CA . ASP A 1 184 ? 22.271 -8.718 -24.101 1.00 92.88 184 ASP A CA 1
ATOM 1400 C C . ASP A 1 184 ? 21.798 -10.082 -24.633 1.00 92.88 184 ASP A C 1
ATOM 1402 O O . ASP A 1 184 ? 22.053 -10.449 -25.779 1.00 92.88 184 ASP A O 1
ATOM 1406 N N . ARG A 1 185 ? 21.078 -10.851 -23.805 1.00 93.88 185 ARG A N 1
ATOM 1407 C CA . ARG A 1 185 ? 20.516 -12.162 -24.180 1.00 93.88 185 ARG A CA 1
ATOM 1408 C C . ARG A 1 185 ? 19.171 -12.062 -24.895 1.00 93.88 185 ARG A C 1
ATOM 1410 O O . ARG A 1 185 ? 18.711 -13.056 -25.457 1.00 93.88 185 ARG A O 1
ATOM 1417 N N . HIS A 1 186 ? 18.528 -10.901 -24.844 1.00 92.44 186 HIS A N 1
ATOM 1418 C CA . HIS A 1 186 ? 17.195 -10.665 -25.384 1.00 92.44 186 HIS A CA 1
ATOM 1419 C C . HIS A 1 186 ? 17.184 -9.377 -26.218 1.00 92.44 186 HIS A C 1
ATOM 1421 O O . HIS A 1 186 ? 16.556 -8.393 -25.816 1.00 92.44 186 HIS A O 1
ATOM 1427 N N . PRO A 1 187 ? 17.859 -9.373 -27.387 1.00 86.75 187 PRO A N 1
ATOM 1428 C CA . PRO A 1 187 ? 17.857 -8.220 -28.279 1.00 86.75 187 PRO A CA 1
ATOM 1429 C C . PRO A 1 187 ? 16.416 -7.908 -28.706 1.00 86.75 187 PRO A C 1
ATOM 1431 O O . PRO A 1 187 ? 15.715 -8.771 -29.231 1.00 86.75 187 PRO A O 1
ATOM 1434 N N . GLY A 1 188 ? 15.959 -6.686 -28.427 1.00 89.56 188 GLY A N 1
ATOM 1435 C CA . GLY A 1 188 ? 14.575 -6.244 -28.643 1.00 89.56 188 GLY A CA 1
ATOM 1436 C C . GLY A 1 188 ? 13.735 -6.120 -27.368 1.00 89.56 188 GLY A C 1
ATOM 1437 O O . GLY A 1 188 ? 12.634 -5.576 -27.427 1.00 89.56 188 GLY A O 1
ATOM 1438 N N . LEU A 1 189 ? 14.245 -6.568 -26.217 1.00 94.31 189 LEU A N 1
ATOM 1439 C CA . LEU A 1 189 ? 13.615 -6.309 -24.926 1.00 94.31 189 LEU A CA 1
ATOM 1440 C C . LEU A 1 189 ? 13.940 -4.887 -24.453 1.00 94.31 189 LEU A C 1
ATOM 1442 O O . LEU A 1 189 ? 15.104 -4.508 -24.374 1.00 94.31 189 LEU A O 1
ATOM 1446 N N . SER A 1 190 ? 12.916 -4.116 -24.102 1.00 95.38 190 SER A N 1
ATOM 1447 C CA . SER A 1 190 ? 13.069 -2.767 -23.548 1.00 95.38 190 SER A CA 1
ATOM 1448 C C . SER A 1 190 ? 12.930 -2.749 -22.023 1.00 95.38 190 SER A C 1
ATOM 1450 O O . SER A 1 190 ? 12.266 -3.604 -21.427 1.00 95.38 190 SER A O 1
ATOM 1452 N N . LEU A 1 191 ? 13.535 -1.748 -21.380 1.00 95.50 191 LEU A N 1
ATOM 1453 C CA . LEU A 1 191 ? 13.403 -1.521 -19.942 1.00 95.50 191 LEU A CA 1
ATOM 1454 C C . LEU A 1 191 ? 12.386 -0.411 -19.670 1.00 95.50 191 LEU A C 1
ATOM 1456 O O . LEU A 1 191 ? 12.500 0.676 -20.235 1.00 95.50 191 LEU A O 1
ATOM 1460 N N . VAL A 1 192 ? 11.439 -0.671 -18.770 1.00 96.19 192 VAL A N 1
ATOM 1461 C CA . VAL A 1 192 ? 10.474 0.326 -18.293 1.00 96.19 192 VAL A CA 1
ATOM 1462 C C . VAL A 1 192 ? 10.618 0.497 -16.786 1.00 96.19 192 VAL A C 1
ATOM 1464 O O . VAL A 1 192 ? 10.478 -0.473 -16.039 1.00 96.19 192 VAL A O 1
ATOM 1467 N N . THR A 1 193 ? 10.861 1.719 -16.318 1.00 94.62 193 THR A N 1
ATOM 1468 C CA . THR A 1 193 ? 10.717 2.067 -14.900 1.00 94.62 193 THR A CA 1
ATOM 1469 C C . THR A 1 193 ? 9.291 2.527 -14.612 1.00 94.62 193 THR A C 1
ATOM 1471 O O . THR A 1 193 ? 8.669 3.241 -15.402 1.00 94.62 193 THR A O 1
ATOM 1474 N N . LEU A 1 194 ? 8.750 2.066 -13.484 1.00 91.75 194 LEU A N 1
ATOM 1475 C CA . LEU A 1 194 ? 7.365 2.306 -13.086 1.00 91.75 194 LEU A CA 1
ATOM 1476 C C . LEU A 1 194 ? 7.304 2.739 -11.625 1.00 91.75 194 LEU A C 1
ATOM 1478 O O . LEU A 1 194 ? 7.777 2.018 -10.745 1.00 91.75 194 LEU A O 1
ATOM 1482 N N . GLU A 1 195 ? 6.666 3.880 -11.390 1.00 88.50 195 GLU A N 1
ATOM 1483 C CA . GLU A 1 195 ? 6.274 4.335 -10.061 1.00 88.50 195 GLU A CA 1
ATOM 1484 C C . GLU A 1 195 ? 4.853 3.842 -9.767 1.00 88.50 195 GLU A C 1
ATOM 1486 O O . GLU A 1 195 ? 3.915 4.071 -10.528 1.00 88.50 195 GLU A O 1
ATOM 1491 N N . THR A 1 196 ? 4.711 3.102 -8.674 1.00 80.12 196 THR A N 1
ATOM 1492 C CA . THR A 1 196 ? 3.455 2.551 -8.159 1.00 80.12 196 THR A CA 1
ATOM 1493 C C . THR A 1 196 ? 2.817 3.431 -7.087 1.00 80.12 196 THR A C 1
ATOM 1495 O O . THR A 1 196 ? 1.639 3.249 -6.785 1.00 80.12 196 THR A O 1
ATOM 1498 N N . GLY A 1 197 ? 3.557 4.392 -6.526 1.00 71.94 197 GLY A N 1
ATOM 1499 C CA . GLY A 1 197 ? 2.986 5.385 -5.626 1.00 71.94 197 GLY A CA 1
ATOM 1500 C C . GLY A 1 197 ? 4.000 6.378 -5.051 1.00 71.94 197 GLY A C 1
ATOM 1501 O O . GLY A 1 197 ? 5.207 6.127 -5.047 1.00 71.94 197 GLY A O 1
ATOM 1502 N N . PRO A 1 198 ? 3.517 7.521 -4.537 1.00 66.56 198 PRO A N 1
ATOM 1503 C CA . PRO A 1 198 ? 4.368 8.487 -3.862 1.00 66.56 198 PRO A CA 1
ATOM 1504 C C . PRO A 1 198 ? 4.888 7.935 -2.524 1.00 66.56 198 PRO A C 1
ATOM 1506 O O . PRO A 1 198 ? 4.185 7.232 -1.800 1.00 66.56 198 PRO A O 1
ATOM 1509 N N . GLY A 1 199 ? 6.119 8.311 -2.170 1.00 68.69 199 GLY A N 1
ATOM 1510 C CA . GLY A 1 199 ? 6.590 8.284 -0.781 1.00 68.69 199 GLY A CA 1
ATOM 1511 C C . GLY A 1 199 ? 7.745 7.335 -0.464 1.00 68.69 199 GLY A C 1
ATOM 1512 O O . GLY A 1 199 ? 8.553 7.646 0.411 1.00 68.69 199 GLY A O 1
ATOM 1513 N N . ASP A 1 200 ? 7.925 6.253 -1.223 1.00 76.81 200 ASP A N 1
ATOM 1514 C CA . ASP A 1 200 ? 8.974 5.263 -0.920 1.00 76.81 200 ASP A CA 1
ATOM 1515 C C . ASP A 1 200 ? 10.311 5.542 -1.639 1.00 76.81 200 ASP A C 1
ATOM 1517 O O . ASP A 1 200 ? 11.287 4.809 -1.479 1.00 76.81 200 ASP A O 1
ATOM 1521 N N . GLY A 1 201 ? 10.404 6.637 -2.400 1.00 84.12 201 GLY A N 1
ATOM 1522 C CA . GLY A 1 201 ? 11.603 7.015 -3.161 1.00 84.12 201 GLY A CA 1
ATOM 1523 C C . GLY A 1 201 ? 11.733 6.304 -4.509 1.00 84.12 201 GLY A C 1
ATOM 1524 O O . GLY A 1 201 ? 12.846 6.085 -4.984 1.00 84.12 201 GLY A O 1
ATOM 1525 N N . GLU A 1 202 ? 10.605 5.936 -5.112 1.00 87.56 202 GLU A N 1
ATOM 1526 C CA . GLU A 1 202 ? 10.544 5.292 -6.428 1.00 87.56 202 GLU A CA 1
ATOM 1527 C C . GLU A 1 202 ? 11.058 6.217 -7.544 1.00 87.56 202 GLU A C 1
ATOM 1529 O O . GLU A 1 202 ? 11.841 5.769 -8.376 1.00 87.56 202 GLU A O 1
ATOM 1534 N N . ALA A 1 203 ? 10.757 7.520 -7.486 1.00 88.56 203 ALA A N 1
ATOM 1535 C CA . ALA A 1 203 ? 11.284 8.521 -8.423 1.00 88.56 203 ALA A CA 1
ATOM 1536 C C . ALA A 1 203 ? 12.816 8.635 -8.395 1.00 88.56 203 ALA A C 1
ATOM 1538 O O . ALA A 1 203 ? 13.482 8.648 -9.434 1.00 88.56 203 ALA A O 1
ATOM 1539 N N . ALA A 1 204 ? 13.408 8.645 -7.195 1.00 91.06 204 ALA A N 1
ATOM 1540 C CA . ALA A 1 204 ? 14.863 8.643 -7.037 1.00 91.06 204 ALA A CA 1
ATOM 1541 C C . ALA A 1 204 ? 15.480 7.361 -7.616 1.00 91.06 204 ALA A C 1
ATOM 1543 O O . ALA A 1 204 ? 16.529 7.406 -8.258 1.00 91.06 204 ALA A O 1
ATOM 1544 N N . PHE A 1 205 ? 14.810 6.220 -7.429 1.00 92.69 205 PHE A N 1
ATOM 1545 C CA . PHE A 1 205 ? 15.233 4.951 -8.008 1.00 92.69 205 PHE A CA 1
ATOM 1546 C C . PHE A 1 205 ? 15.133 4.953 -9.539 1.00 92.69 205 PHE A C 1
ATOM 1548 O O . PHE A 1 205 ? 16.103 4.595 -10.205 1.00 92.69 205 PHE A O 1
ATOM 1555 N N . SER A 1 206 ? 14.007 5.405 -10.097 1.00 92.38 206 SER A N 1
ATOM 1556 C CA . SER A 1 206 ? 13.799 5.543 -11.543 1.00 92.38 206 SER A CA 1
ATOM 1557 C C . SER A 1 206 ? 14.886 6.425 -12.164 1.00 92.38 206 SER A C 1
ATOM 1559 O O . SER A 1 206 ? 15.543 6.029 -13.127 1.00 92.38 206 SER A O 1
ATOM 1561 N N . THR A 1 207 ? 15.168 7.573 -11.541 1.00 93.69 207 THR A N 1
ATOM 1562 C CA . THR A 1 207 ? 16.236 8.495 -11.955 1.00 93.69 207 THR A CA 1
ATOM 1563 C C . THR A 1 207 ? 17.608 7.823 -11.938 1.00 93.69 207 THR A C 1
ATOM 1565 O O . THR A 1 207 ? 18.349 7.918 -12.915 1.00 93.69 207 THR A O 1
ATOM 1568 N N . ALA A 1 208 ? 17.941 7.097 -10.867 1.00 94.94 208 ALA A N 1
ATOM 1569 C CA . ALA A 1 208 ? 19.221 6.402 -10.749 1.00 94.94 208 ALA A CA 1
ATOM 1570 C C . ALA A 1 208 ? 19.398 5.306 -11.818 1.00 94.94 208 ALA A C 1
ATOM 1572 O O . ALA A 1 208 ? 20.476 5.186 -12.397 1.00 94.94 208 ALA A O 1
ATOM 1573 N N . VAL A 1 209 ? 18.346 4.538 -12.125 1.00 94.94 209 VAL A N 1
ATOM 1574 C CA . VAL A 1 209 ? 18.380 3.523 -13.194 1.00 94.94 209 VAL A CA 1
ATOM 1575 C C . VAL A 1 209 ? 18.567 4.176 -14.564 1.00 94.94 209 VAL A C 1
ATOM 1577 O O . VAL A 1 209 ? 19.401 3.719 -15.343 1.00 94.94 209 VAL A O 1
ATOM 1580 N N . ARG A 1 210 ? 17.848 5.268 -14.849 1.00 94.25 210 ARG A N 1
ATOM 1581 C CA . ARG A 1 210 ? 17.963 6.009 -16.118 1.00 94.25 210 ARG A CA 1
ATOM 1582 C C . ARG A 1 210 ? 19.321 6.680 -16.305 1.00 94.25 210 ARG A C 1
ATOM 1584 O O . ARG A 1 210 ? 19.772 6.825 -17.432 1.00 94.25 210 ARG A O 1
ATOM 1591 N N . ALA A 1 211 ? 19.976 7.083 -15.219 1.00 94.81 211 ALA A N 1
ATOM 1592 C CA . ALA A 1 211 ? 21.339 7.605 -15.276 1.00 94.81 211 ALA A CA 1
ATOM 1593 C C . ALA A 1 211 ? 22.373 6.501 -15.567 1.00 94.81 211 ALA A C 1
ATOM 1595 O O . ALA A 1 211 ? 23.402 6.766 -16.181 1.00 94.81 211 ALA A O 1
ATOM 1596 N N . ALA A 1 212 ? 22.104 5.266 -15.131 1.00 94.75 212 ALA A N 1
ATOM 1597 C CA . ALA A 1 212 ? 23.017 4.132 -15.263 1.00 94.75 212 ALA A CA 1
ATOM 1598 C C . ALA A 1 212 ? 22.803 3.289 -16.535 1.00 94.75 212 ALA A C 1
ATOM 1600 O O . ALA A 1 212 ? 23.639 2.439 -16.846 1.00 94.75 212 ALA A O 1
ATOM 1601 N N . MET A 1 213 ? 21.688 3.467 -17.250 1.00 93.62 213 MET A N 1
ATOM 1602 C CA . MET A 1 213 ? 21.321 2.664 -18.419 1.00 93.62 213 MET A CA 1
ATOM 1603 C C . MET A 1 213 ? 20.742 3.533 -19.536 1.00 93.62 213 MET A C 1
ATOM 1605 O O . MET A 1 213 ? 19.881 4.378 -19.302 1.00 93.62 213 MET A O 1
ATOM 1609 N N . VAL A 1 214 ? 21.170 3.276 -20.771 1.00 89.62 214 VAL A N 1
ATOM 1610 C CA . VAL A 1 214 ? 20.625 3.930 -21.969 1.00 89.62 214 VAL A CA 1
ATOM 1611 C C . VAL A 1 214 ? 19.340 3.243 -22.439 1.00 89.62 214 VAL A C 1
ATOM 1613 O O . VAL A 1 214 ? 19.157 2.046 -22.234 1.00 89.62 214 VAL A O 1
ATOM 1616 N N . GLY A 1 215 ? 18.443 3.996 -23.083 1.00 88.56 215 GLY A N 1
ATOM 1617 C CA . GLY A 1 215 ? 17.226 3.435 -23.688 1.00 88.56 215 GLY A CA 1
ATOM 1618 C C . GLY A 1 215 ? 16.150 2.980 -22.694 1.00 88.56 215 GLY A C 1
ATOM 1619 O O . GLY A 1 215 ? 15.271 2.205 -23.061 1.00 88.56 215 GLY A O 1
ATOM 1620 N N . VAL A 1 216 ? 16.204 3.441 -21.442 1.00 93.00 216 VAL A N 1
ATOM 1621 C CA . VAL A 1 216 ? 15.173 3.155 -20.434 1.00 93.00 216 VAL A CA 1
ATOM 1622 C C . VAL A 1 216 ? 13.978 4.088 -20.618 1.00 93.00 216 VAL A C 1
ATOM 1624 O O . VAL A 1 216 ? 14.109 5.309 -20.487 1.00 93.00 216 VAL A O 1
ATOM 1627 N N . CYS A 1 217 ? 12.801 3.513 -20.862 1.00 93.38 217 CYS A N 1
ATOM 1628 C CA . CYS A 1 217 ? 11.533 4.235 -20.811 1.00 93.38 217 CYS A CA 1
ATOM 1629 C C . CYS A 1 217 ? 11.103 4.413 -19.352 1.00 93.38 217 CYS A C 1
ATOM 1631 O O . CYS A 1 217 ? 11.257 3.507 -18.535 1.00 93.38 217 CYS A O 1
ATOM 1633 N N . SER A 1 218 ? 10.533 5.568 -19.024 1.00 92.12 218 SER A N 1
ATOM 1634 C CA . SER A 1 218 ? 9.953 5.820 -17.706 1.00 92.12 218 SER A CA 1
ATOM 1635 C C . SER A 1 218 ? 8.504 6.181 -17.884 1.00 92.12 218 SER A C 1
ATOM 1637 O O . SER A 1 218 ? 8.181 7.078 -18.665 1.00 92.12 218 SER A O 1
ATOM 1639 N N . MET A 1 219 ? 7.647 5.523 -17.117 1.00 93.00 219 MET A N 1
ATOM 1640 C CA . MET A 1 219 ? 6.290 6.010 -16.975 1.00 93.00 219 MET A CA 1
ATOM 1641 C C . MET A 1 219 ? 6.286 7.357 -16.232 1.00 93.00 219 MET A C 1
ATOM 1643 O O . MET A 1 219 ? 7.188 7.593 -15.418 1.00 93.00 219 MET A O 1
ATOM 1647 N N . PRO A 1 220 ? 5.303 8.236 -16.500 1.00 89.00 220 PRO A N 1
ATOM 1648 C CA . PRO A 1 220 ? 5.115 9.459 -15.731 1.00 89.00 220 PRO A CA 1
ATOM 1649 C C . PRO A 1 220 ? 4.852 9.191 -14.249 1.00 89.00 220 PRO A C 1
ATOM 1651 O O . PRO A 1 220 ? 4.400 8.113 -13.859 1.00 89.00 220 PRO A O 1
ATOM 1654 N N . GLU A 1 221 ? 5.075 10.216 -13.435 1.00 83.62 221 GLU A N 1
ATOM 1655 C CA . GLU A 1 221 ? 4.673 10.210 -12.032 1.00 83.62 221 GLU A CA 1
ATOM 1656 C C . GLU A 1 221 ? 3.140 10.239 -11.893 1.00 83.62 221 GLU A C 1
ATOM 1658 O O . GLU A 1 221 ? 2.423 10.697 -12.783 1.00 83.62 221 GLU A O 1
ATOM 1663 N N . ALA A 1 222 ? 2.635 9.801 -10.734 1.00 78.88 222 ALA A N 1
ATOM 1664 C CA . ALA A 1 222 ? 1.215 9.883 -10.364 1.00 78.88 222 ALA A CA 1
ATOM 1665 C C . ALA A 1 222 ? 0.242 9.170 -11.327 1.00 78.88 222 ALA A C 1
ATOM 1667 O O . ALA A 1 222 ? -0.867 9.646 -11.574 1.00 78.88 222 ALA A O 1
ATOM 1668 N N . LEU A 1 223 ? 0.637 8.001 -11.836 1.00 87.12 223 LEU A N 1
ATOM 1669 C CA . LEU A 1 223 ? -0.262 7.129 -12.588 1.00 87.12 223 LEU A CA 1
ATOM 1670 C C . LEU A 1 223 ? -1.472 6.690 -11.756 1.00 87.12 223 LEU A C 1
ATOM 1672 O O . LEU A 1 223 ? -1.349 6.367 -10.572 1.00 87.12 223 LEU A O 1
ATOM 1676 N N . VAL A 1 224 ? -2.632 6.586 -12.409 1.00 87.12 224 VAL A N 1
ATOM 1677 C CA . VAL A 1 224 ? -3.797 5.937 -11.795 1.00 87.12 224 VAL A CA 1
ATOM 1678 C C . VAL A 1 224 ? -3.612 4.410 -11.773 1.00 87.12 224 VAL A C 1
ATOM 1680 O O . VAL A 1 224 ? -2.859 3.870 -12.594 1.00 87.12 224 VAL A O 1
ATOM 1683 N N . PRO A 1 225 ? -4.286 3.673 -10.867 1.00 87.31 225 PRO A N 1
ATOM 1684 C CA . PRO A 1 225 ? -4.117 2.224 -10.737 1.00 87.31 225 PRO A CA 1
ATOM 1685 C C . PRO A 1 225 ? -4.306 1.438 -12.043 1.00 87.31 225 PRO A C 1
ATOM 1687 O O . PRO A 1 225 ? -3.594 0.462 -12.281 1.00 87.31 225 PRO A O 1
ATOM 1690 N N . GLU A 1 226 ? -5.217 1.870 -12.915 1.00 90.12 226 GLU A N 1
ATOM 1691 C CA . GLU A 1 226 ? -5.447 1.259 -14.223 1.00 90.12 226 GLU A CA 1
ATOM 1692 C C . GLU A 1 226 ? -4.231 1.381 -15.149 1.00 90.12 226 GLU A C 1
ATOM 1694 O O . GLU A 1 226 ? -3.965 0.471 -15.938 1.00 90.12 226 GLU A O 1
ATOM 1699 N N . ASP A 1 227 ? -3.497 2.495 -15.075 1.00 92.75 227 ASP A N 1
ATOM 1700 C CA . ASP A 1 227 ? -2.305 2.702 -15.891 1.00 92.75 227 ASP A CA 1
ATOM 1701 C C . ASP A 1 227 ? -1.184 1.778 -15.419 1.00 92.75 227 ASP A C 1
ATOM 1703 O O . ASP A 1 227 ? -0.635 1.026 -16.225 1.00 92.75 227 ASP A O 1
ATOM 1707 N N . VAL A 1 228 ? -0.935 1.737 -14.107 1.00 91.62 228 VAL A N 1
ATOM 1708 C CA . VAL A 1 228 ? 0.014 0.806 -13.473 1.00 91.62 228 VAL A CA 1
ATOM 1709 C C . VAL A 1 228 ? -0.321 -0.643 -13.846 1.00 91.62 228 VAL A C 1
ATOM 1711 O O . VAL A 1 228 ? 0.550 -1.393 -14.296 1.00 91.62 228 VAL A O 1
ATOM 1714 N N . ALA A 1 229 ? -1.593 -1.036 -13.726 1.00 92.12 229 ALA A N 1
ATOM 1715 C CA . ALA A 1 229 ? -2.055 -2.374 -14.082 1.00 92.12 229 ALA A CA 1
ATOM 1716 C C . ALA A 1 229 ? -1.845 -2.680 -15.573 1.00 92.12 229 ALA A C 1
ATOM 1718 O O . ALA A 1 229 ? -1.403 -3.776 -15.916 1.00 92.12 229 ALA A O 1
ATOM 1719 N N . SER A 1 230 ? -2.111 -1.718 -16.462 1.00 94.19 230 SER A N 1
ATOM 1720 C CA . SER A 1 230 ? -1.935 -1.911 -17.906 1.00 94.19 230 SER A CA 1
ATOM 1721 C C . SER A 1 230 ? -0.469 -2.086 -18.307 1.00 94.19 230 SER A C 1
ATOM 1723 O O . SER A 1 230 ? -0.178 -2.887 -19.199 1.00 94.19 230 SER A O 1
ATOM 1725 N N . VAL A 1 231 ? 0.455 -1.408 -17.621 1.00 94.94 231 VAL A N 1
ATOM 1726 C CA . VAL A 1 231 ? 1.900 -1.549 -17.831 1.00 94.94 231 VAL A CA 1
ATOM 1727 C C . VAL A 1 231 ? 2.364 -2.928 -17.364 1.00 94.94 231 VAL A C 1
ATOM 1729 O O . VAL A 1 231 ? 3.035 -3.632 -18.119 1.00 94.94 231 VAL A O 1
ATOM 1732 N N . ILE A 1 232 ? 1.972 -3.344 -16.154 1.00 92.94 232 ILE A N 1
ATOM 1733 C CA . ILE A 1 232 ? 2.375 -4.634 -15.572 1.00 92.94 232 ILE A CA 1
ATOM 1734 C C . ILE A 1 232 ? 1.803 -5.813 -16.368 1.00 92.94 232 ILE A C 1
ATOM 1736 O O . ILE A 1 232 ? 2.530 -6.769 -16.625 1.00 92.94 232 ILE A O 1
ATOM 1740 N N . GLU A 1 233 ? 0.535 -5.752 -16.791 1.00 92.81 233 GLU A N 1
ATOM 1741 C CA . GLU A 1 233 ? -0.107 -6.840 -17.550 1.00 92.81 233 GLU A CA 1
ATOM 1742 C C . GLU A 1 233 ? 0.605 -7.118 -18.880 1.00 92.81 233 GLU A C 1
ATOM 1744 O O . GLU A 1 233 ? 0.682 -8.265 -19.304 1.00 92.81 233 GLU A O 1
ATOM 1749 N N . GLY A 1 234 ? 1.175 -6.088 -19.513 1.00 93.25 234 GLY A N 1
ATOM 1750 C CA . GLY A 1 234 ? 1.870 -6.222 -20.798 1.00 93.25 234 GLY A CA 1
ATOM 1751 C C . GLY A 1 234 ? 3.332 -6.585 -20.716 1.00 93.25 234 GLY A C 1
ATOM 1752 O O . GLY A 1 234 ? 3.927 -6.949 -21.729 1.00 93.25 234 GLY A O 1
ATOM 1753 N N . ALA A 1 235 ? 3.916 -6.473 -19.530 1.00 95.25 235 ALA A N 1
ATOM 1754 C CA . ALA A 1 235 ? 5.320 -6.749 -19.338 1.00 95.25 235 ALA A CA 1
ATOM 1755 C C . ALA A 1 235 ? 5.588 -8.249 -19.507 1.00 95.25 235 ALA A C 1
ATOM 1757 O O . ALA A 1 235 ? 4.845 -9.088 -18.996 1.00 95.25 235 ALA A O 1
ATOM 1758 N N . ARG A 1 236 ? 6.709 -8.603 -20.141 1.00 94.31 236 ARG A N 1
ATOM 1759 C CA . ARG A 1 236 ? 7.221 -9.988 -20.193 1.00 94.31 236 ARG A CA 1
ATOM 1760 C C . ARG A 1 236 ? 7.721 -10.483 -18.838 1.00 94.31 236 ARG A C 1
ATOM 1762 O O . ARG A 1 236 ? 7.859 -11.686 -18.611 1.00 94.31 236 ARG A O 1
ATOM 1769 N N . GLY A 1 237 ? 8.011 -9.548 -17.945 1.00 91.50 237 GLY A N 1
ATOM 1770 C CA . GLY A 1 237 ? 8.421 -9.814 -16.584 1.00 91.50 237 GLY A CA 1
ATOM 1771 C C . GLY A 1 237 ? 8.438 -8.541 -15.759 1.00 91.50 237 GLY A C 1
ATOM 1772 O O . GLY A 1 237 ? 8.542 -7.431 -16.287 1.00 91.50 237 GLY A O 1
ATOM 1773 N N . TRP A 1 238 ? 8.353 -8.725 -14.449 1.00 89.88 238 TRP A N 1
ATOM 1774 C CA . TRP A 1 238 ? 8.419 -7.643 -13.482 1.00 89.88 238 TRP A CA 1
ATOM 1775 C C . TRP A 1 238 ? 9.497 -7.947 -12.447 1.00 89.88 238 TRP A C 1
ATOM 1777 O O . TRP A 1 238 ? 9.474 -9.005 -11.812 1.00 89.88 238 TRP A O 1
ATOM 1787 N N . CYS A 1 239 ? 10.449 -7.026 -12.309 1.00 87.75 239 CYS A N 1
ATOM 1788 C CA . CYS A 1 239 ? 11.469 -7.028 -11.274 1.00 87.75 239 CYS A CA 1
ATOM 1789 C C . CYS A 1 239 ? 11.104 -5.971 -10.233 1.00 87.75 239 CYS A C 1
ATOM 1791 O O . CYS A 1 239 ? 11.015 -4.786 -10.554 1.00 87.75 239 CYS A O 1
ATOM 1793 N N . ARG A 1 240 ? 10.889 -6.398 -8.987 1.00 83.62 240 ARG A N 1
ATOM 1794 C CA . ARG A 1 240 ? 10.517 -5.510 -7.883 1.00 83.62 240 ARG A CA 1
ATOM 1795 C C . ARG A 1 240 ? 11.502 -5.622 -6.729 1.00 83.62 240 ARG A C 1
ATOM 1797 O O . ARG A 1 240 ? 11.820 -6.729 -6.287 1.00 83.62 240 ARG A O 1
ATOM 1804 N N . SER A 1 241 ? 11.907 -4.484 -6.170 1.00 73.88 241 SER A N 1
ATOM 1805 C CA . SER A 1 241 ? 12.598 -4.458 -4.882 1.00 73.88 241 SER A CA 1
ATOM 1806 C C . SER A 1 241 ? 11.668 -4.925 -3.762 1.00 73.88 241 SER A C 1
ATOM 1808 O O . SER A 1 241 ? 10.621 -4.321 -3.522 1.00 73.88 241 SER A O 1
ATOM 1810 N N . ARG A 1 242 ? 12.053 -5.963 -3.014 1.00 55.59 242 ARG A N 1
ATOM 1811 C CA . ARG A 1 242 ? 11.411 -6.242 -1.724 1.00 55.59 242 ARG A CA 1
ATOM 1812 C C . ARG A 1 242 ? 12.022 -5.347 -0.653 1.00 55.59 242 ARG A C 1
ATOM 1814 O O . ARG A 1 242 ? 13.173 -5.547 -0.278 1.00 55.59 242 ARG A O 1
ATOM 1821 N N . CYS A 1 243 ? 11.218 -4.463 -0.066 1.00 42.00 243 CYS A N 1
ATOM 1822 C CA . CYS A 1 243 ? 11.503 -3.981 1.281 1.00 42.00 243 CYS A CA 1
ATOM 1823 C C . CYS A 1 243 ? 11.407 -5.170 2.245 1.00 42.00 243 CYS A C 1
ATOM 1825 O O . CYS A 1 243 ? 10.323 -5.701 2.485 1.00 42.00 243 CYS A O 1
ATOM 1827 N N . ARG A 1 244 ? 12.532 -5.606 2.816 1.00 40.22 244 ARG A N 1
ATOM 1828 C CA . ARG A 1 244 ? 12.498 -6.318 4.098 1.00 40.22 244 ARG A CA 1
ATOM 1829 C C . ARG A 1 244 ? 12.446 -5.250 5.193 1.00 40.22 244 ARG A C 1
ATOM 1831 O O . ARG A 1 244 ? 13.360 -4.430 5.230 1.00 40.22 244 ARG A O 1
ATOM 1838 N N . PRO A 1 245 ? 11.447 -5.254 6.094 1.00 31.84 245 PRO A N 1
ATOM 1839 C CA . PRO A 1 245 ? 11.502 -4.417 7.285 1.00 31.84 245 PRO A CA 1
ATOM 1840 C C . PRO A 1 245 ? 12.788 -4.739 8.046 1.00 31.84 245 PRO A C 1
ATOM 1842 O O . PRO A 1 245 ? 13.056 -5.911 8.341 1.00 31.84 245 PRO A O 1
ATOM 1845 N N . ALA A 1 246 ? 13.588 -3.715 8.332 1.00 30.34 246 ALA A N 1
ATOM 1846 C CA . ALA A 1 246 ? 14.800 -3.811 9.131 1.00 30.34 246 ALA A CA 1
ATOM 1847 C C . ALA A 1 246 ? 14.436 -4.073 10.604 1.00 30.34 246 ALA A C 1
ATOM 1849 O O . ALA A 1 246 ? 14.550 -3.207 11.457 1.00 30.34 246 ALA A O 1
ATOM 1850 N N . SER A 1 247 ? 13.969 -5.281 10.912 1.00 30.12 247 SER A N 1
ATOM 1851 C CA . SER A 1 247 ? 13.766 -5.760 12.280 1.00 30.12 247 SER A CA 1
ATOM 1852 C C . SER A 1 247 ? 14.584 -7.034 12.490 1.00 30.12 247 SER A C 1
ATOM 1854 O O . SER A 1 247 ? 14.058 -8.126 12.695 1.00 30.12 247 SER A O 1
ATOM 1856 N N . ARG A 1 248 ? 15.907 -6.912 12.380 1.00 28.62 248 ARG A N 1
ATOM 1857 C CA . ARG A 1 248 ? 16.841 -7.829 13.037 1.00 28.62 248 ARG A CA 1
ATOM 1858 C C . ARG A 1 248 ? 17.935 -6.985 13.664 1.00 28.62 248 ARG A C 1
ATOM 1860 O O . ARG A 1 248 ? 18.771 -6.428 12.956 1.00 28.62 248 ARG A O 1
ATOM 1867 N N . ARG A 1 249 ? 17.921 -6.903 14.999 1.00 26.95 249 ARG A N 1
ATOM 1868 C CA . ARG A 1 249 ? 19.128 -6.584 15.765 1.00 26.95 249 ARG A CA 1
ATOM 1869 C C . ARG A 1 249 ? 20.230 -7.506 15.259 1.00 26.95 249 ARG A C 1
ATOM 1871 O O . ARG A 1 249 ? 20.091 -8.728 15.282 1.00 26.95 249 ARG A O 1
ATOM 1878 N N . TRP A 1 250 ? 21.284 -6.883 14.761 1.00 22.81 250 TRP A N 1
ATOM 1879 C CA . TRP A 1 250 ? 22.515 -7.525 14.357 1.00 22.81 250 TRP A CA 1
ATOM 1880 C C . TRP A 1 250 ? 23.078 -8.330 15.535 1.00 22.81 250 TRP A C 1
ATOM 1882 O O . TRP A 1 250 ? 23.450 -7.754 16.553 1.00 22.81 250 TRP A O 1
ATOM 1892 N N . ARG A 1 251 ? 23.161 -9.658 15.399 1.00 23.94 251 ARG A N 1
ATOM 1893 C CA . ARG A 1 251 ? 24.238 -10.415 16.045 1.00 23.94 251 ARG A CA 1
ATOM 1894 C C . ARG A 1 251 ? 25.348 -10.551 15.013 1.00 23.94 251 ARG A C 1
ATOM 1896 O O . ARG A 1 251 ? 25.123 -10.992 13.889 1.00 23.94 251 ARG A O 1
ATOM 1903 N N . SER A 1 252 ? 26.519 -10.071 15.396 1.00 27.36 252 SER A N 1
ATOM 1904 C CA . SER A 1 252 ? 27.737 -9.976 14.607 1.00 27.36 252 SER A CA 1
ATOM 1905 C C . SER A 1 252 ? 28.343 -11.354 14.332 1.00 27.36 252 SER A C 1
ATOM 1907 O O . SER A 1 252 ? 29.303 -11.727 14.993 1.00 27.36 252 SER A O 1
ATOM 1909 N N . SER A 1 253 ? 27.802 -12.114 13.378 1.00 25.52 253 SER A N 1
ATOM 1910 C CA . SER A 1 253 ? 28.505 -13.260 12.775 1.00 25.52 253 SER A CA 1
ATOM 1911 C C . SER A 1 253 ? 27.716 -13.873 11.612 1.00 25.52 253 SER A C 1
ATOM 1913 O O . SER A 1 253 ? 27.378 -15.048 11.665 1.00 25.52 253 SER A O 1
ATOM 1915 N N . ASP A 1 254 ? 27.386 -13.110 10.566 1.00 24.84 254 ASP A N 1
ATOM 1916 C CA . ASP A 1 254 ? 27.136 -13.741 9.260 1.00 24.84 254 ASP A CA 1
ATOM 1917 C C . ASP A 1 254 ? 27.294 -12.746 8.098 1.00 24.84 254 ASP A C 1
ATOM 1919 O O . ASP A 1 254 ? 26.391 -11.982 7.745 1.00 24.84 254 ASP A O 1
ATOM 1923 N N . ARG A 1 255 ? 28.494 -12.706 7.507 1.00 25.92 255 ARG A N 1
ATOM 1924 C CA . ARG A 1 255 ? 28.772 -11.955 6.274 1.00 25.92 255 ARG A CA 1
ATOM 1925 C C . ARG A 1 255 ? 28.358 -12.809 5.077 1.00 25.92 255 ARG A C 1
ATOM 1927 O O . ARG A 1 255 ? 29.217 -13.418 4.447 1.00 25.92 255 ARG A O 1
ATOM 1934 N N . ARG A 1 256 ? 27.059 -12.854 4.768 1.00 29.64 256 ARG A N 1
ATOM 1935 C CA . ARG A 1 256 ? 26.516 -13.199 3.436 1.00 29.64 256 ARG A CA 1
ATOM 1936 C C . ARG A 1 256 ? 24.997 -12.992 3.422 1.00 29.64 256 ARG A C 1
ATOM 1938 O O . ARG A 1 256 ? 24.224 -13.889 3.729 1.00 29.64 256 ARG A O 1
ATOM 1945 N N . SER A 1 257 ? 24.546 -11.794 3.057 1.00 26.48 257 SER A N 1
ATOM 1946 C CA . SER A 1 257 ? 23.143 -11.561 2.692 1.00 26.48 257 SER A CA 1
ATOM 1947 C C . SER A 1 257 ? 23.081 -10.923 1.307 1.00 26.48 257 SER A C 1
ATOM 1949 O O . SER A 1 257 ? 23.334 -9.737 1.134 1.00 26.48 257 SER A O 1
ATOM 1951 N N . SER A 1 258 ? 22.795 -11.750 0.302 1.00 26.56 258 SER A N 1
ATOM 1952 C CA . SER A 1 258 ? 22.551 -11.314 -1.074 1.00 26.56 258 SER A CA 1
ATOM 1953 C C . SER A 1 258 ? 21.128 -10.751 -1.201 1.00 26.56 258 SER A C 1
ATOM 1955 O O . SER A 1 258 ? 20.199 -11.331 -0.623 1.00 26.56 258 SER A O 1
ATOM 1957 N N . PRO A 1 259 ? 20.910 -9.661 -1.959 1.00 33.75 259 PRO A N 1
ATOM 1958 C CA . PRO A 1 259 ? 19.563 -9.213 -2.295 1.00 33.75 259 PRO A CA 1
ATOM 1959 C C . PRO A 1 259 ? 18.817 -10.317 -3.057 1.00 33.75 259 PRO A C 1
ATOM 1961 O O . PRO A 1 259 ? 19.379 -10.990 -3.920 1.00 33.75 259 PRO A O 1
ATOM 1964 N N . THR A 1 260 ? 17.550 -10.543 -2.704 1.00 31.50 260 THR A N 1
ATOM 1965 C CA . THR A 1 260 ? 16.690 -11.519 -3.388 1.00 31.50 260 THR A CA 1
ATOM 1966 C C . THR A 1 260 ? 15.793 -10.780 -4.373 1.00 31.50 260 THR A C 1
ATOM 1968 O O . THR A 1 260 ? 14.890 -10.053 -3.959 1.00 31.50 260 THR A O 1
ATOM 1971 N N . TRP A 1 261 ? 16.035 -10.977 -5.667 1.00 40.88 261 TRP A N 1
ATOM 1972 C CA . TRP A 1 261 ? 15.194 -10.463 -6.747 1.00 40.88 261 TRP A CA 1
ATOM 1973 C C . TRP A 1 261 ? 14.093 -11.471 -7.066 1.00 40.88 261 TRP A C 1
ATOM 1975 O O . TRP A 1 261 ? 14.353 -12.671 -7.150 1.00 40.88 261 TRP A O 1
ATOM 1985 N N . VAL A 1 262 ? 12.863 -10.996 -7.248 1.00 37.62 262 VAL A N 1
ATOM 1986 C CA . VAL A 1 262 ? 11.764 -11.830 -7.743 1.00 37.62 262 VAL A CA 1
ATOM 1987 C C . VAL A 1 262 ? 11.486 -11.406 -9.174 1.00 37.62 262 VAL A C 1
ATOM 1989 O O . VAL A 1 262 ? 11.030 -10.290 -9.400 1.00 37.62 262 VAL A O 1
ATOM 1992 N N . VAL A 1 263 ? 11.767 -12.299 -10.123 1.00 35.62 263 VAL A N 1
ATOM 1993 C CA . VAL A 1 263 ? 11.293 -12.182 -11.504 1.00 35.62 263 VAL A CA 1
ATOM 1994 C C . VAL A 1 263 ? 10.045 -13.044 -11.611 1.00 35.62 263 VAL A C 1
ATOM 1996 O O . VAL A 1 263 ? 10.129 -14.272 -11.605 1.00 35.62 263 VAL A O 1
ATOM 1999 N N . ALA A 1 264 ? 8.878 -12.410 -11.677 1.00 38.50 264 ALA A N 1
ATOM 2000 C CA . ALA A 1 264 ? 7.649 -13.105 -12.036 1.00 38.50 264 ALA A CA 1
ATOM 2001 C C . ALA A 1 264 ? 7.478 -13.031 -13.559 1.00 38.50 264 ALA A C 1
ATOM 2003 O O . ALA A 1 264 ? 7.432 -11.934 -14.117 1.00 38.50 264 ALA A O 1
ATOM 2004 N N . ARG A 1 265 ? 7.389 -14.184 -14.236 1.00 30.72 265 ARG A N 1
ATOM 2005 C CA . ARG A 1 265 ? 6.851 -14.238 -15.603 1.00 30.72 265 ARG A CA 1
ATOM 2006 C C . ARG A 1 265 ? 5.336 -14.107 -15.515 1.00 30.72 265 ARG A C 1
ATOM 2008 O O . ARG A 1 265 ? 4.688 -14.919 -14.853 1.00 30.72 265 ARG A O 1
ATOM 2015 N N . THR A 1 266 ? 4.775 -13.119 -16.197 1.00 38.75 266 THR A N 1
ATOM 2016 C CA . THR A 1 266 ? 3.352 -13.113 -16.536 1.00 38.75 266 THR A CA 1
ATOM 2017 C C . THR A 1 266 ? 3.115 -14.306 -17.470 1.00 38.75 266 THR A C 1
ATOM 2019 O O . THR A 1 266 ? 3.856 -14.537 -18.427 1.00 38.75 266 THR A O 1
ATOM 2022 N N . SER A 1 267 ? 2.175 -15.182 -17.113 1.00 31.02 267 SER A N 1
ATOM 2023 C CA . SER A 1 267 ? 1.882 -16.363 -17.935 1.00 31.02 267 SER A CA 1
ATOM 2024 C C . SER A 1 267 ? 1.278 -15.919 -19.273 1.00 31.02 267 SER A C 1
ATOM 2026 O O . SER A 1 267 ? 0.521 -14.948 -19.281 1.00 31.02 267 SER A O 1
ATOM 2028 N N . PRO A 1 268 ? 1.551 -16.609 -20.397 1.00 31.55 268 PRO A N 1
ATOM 2029 C CA . PRO A 1 268 ? 0.804 -16.363 -21.627 1.00 31.55 268 PRO A CA 1
ATOM 2030 C C . PRO A 1 268 ? -0.689 -16.678 -21.403 1.00 31.55 268 PRO A C 1
ATOM 2032 O O . PRO A 1 268 ? -1.013 -17.471 -20.509 1.00 31.55 268 PRO A O 1
ATOM 2035 N N . PRO A 1 269 ? -1.614 -16.096 -22.192 1.00 35.88 269 PRO A N 1
ATOM 2036 C CA . PRO A 1 269 ? -3.024 -16.449 -22.094 1.00 35.88 269 PRO A CA 1
ATOM 2037 C C . PRO A 1 269 ? -3.196 -17.961 -22.285 1.00 35.88 269 PRO A C 1
ATOM 2039 O O . PRO A 1 269 ? -2.556 -18.570 -23.145 1.00 35.88 269 PRO A O 1
ATOM 2042 N N . LEU A 1 270 ? -4.056 -18.562 -21.456 1.00 31.45 270 LEU A N 1
ATOM 2043 C CA . LEU A 1 270 ? -4.395 -19.983 -21.529 1.00 31.45 270 LEU A CA 1
ATOM 2044 C C . LEU A 1 270 ? -4.780 -20.375 -22.970 1.00 31.45 270 LEU A C 1
ATOM 2046 O O . LEU A 1 270 ? -5.479 -19.601 -23.636 1.00 31.45 270 LEU A O 1
ATOM 2050 N N . PRO A 1 271 ? -4.393 -21.576 -23.445 1.00 27.50 271 PRO A N 1
ATOM 2051 C CA . PRO A 1 271 ? -4.828 -22.083 -24.740 1.00 27.50 271 PRO A CA 1
ATOM 2052 C C . PRO A 1 271 ? -6.355 -22.015 -24.873 1.00 27.50 271 PRO A C 1
ATOM 2054 O O . PRO A 1 271 ? -7.092 -22.287 -23.922 1.00 27.50 271 PRO A O 1
ATOM 2057 N N . SER A 1 272 ? -6.838 -21.708 -26.078 1.00 32.25 272 SER A N 1
ATOM 2058 C CA . SER A 1 272 ? -8.258 -21.564 -26.458 1.00 32.25 272 SER A CA 1
ATOM 2059 C C . SER A 1 272 ? -9.174 -22.755 -26.111 1.00 32.25 272 SER A C 1
ATOM 2061 O O . SER A 1 272 ? -10.394 -22.651 -26.213 1.00 32.25 272 SER A O 1
ATOM 2063 N N . TRP A 1 273 ? -8.605 -23.861 -25.643 1.00 33.16 273 TRP A N 1
ATOM 2064 C CA . TRP A 1 273 ? -9.240 -25.137 -25.353 1.00 33.16 273 TRP A CA 1
ATOM 2065 C C . TRP A 1 273 ? -9.896 -25.130 -23.957 1.00 33.16 273 TRP A C 1
ATOM 2067 O O . TRP A 1 273 ? -10.791 -25.926 -23.696 1.00 33.16 273 TRP A O 1
ATOM 2077 N N . CYS A 1 274 ? -9.549 -24.163 -23.093 1.00 27.16 274 CYS A N 1
ATOM 2078 C CA . CYS A 1 274 ? -10.235 -23.917 -21.815 1.00 27.16 274 CYS A CA 1
ATOM 2079 C C . CYS A 1 274 ? -11.560 -23.130 -21.944 1.00 27.16 274 CYS A C 1
ATOM 2081 O O . CYS A 1 274 ? -12.215 -22.889 -20.934 1.00 27.16 274 CYS A O 1
ATOM 2083 N N . ARG A 1 275 ? -11.991 -22.717 -23.151 1.00 31.42 275 ARG A N 1
ATOM 2084 C CA . ARG A 1 275 ? -13.224 -21.916 -23.354 1.00 31.42 275 ARG A CA 1
ATOM 2085 C C . ARG A 1 275 ? -14.513 -22.723 -23.539 1.00 31.42 275 ARG A C 1
ATOM 2087 O O . ARG A 1 275 ? -15.538 -22.137 -23.879 1.00 31.42 275 ARG A O 1
ATOM 2094 N N . ARG A 1 276 ? -14.510 -24.043 -23.336 1.00 31.30 276 ARG A N 1
ATOM 2095 C CA . ARG A 1 276 ? -15.708 -24.868 -23.561 1.00 31.30 276 ARG A CA 1
ATOM 2096 C C . ARG A 1 276 ? -16.118 -25.631 -22.303 1.00 31.30 276 ARG A C 1
ATOM 2098 O O . ARG A 1 276 ? -15.863 -26.818 -22.166 1.00 31.30 276 ARG A O 1
ATOM 2105 N N . TRP A 1 277 ? -16.783 -24.920 -21.399 1.00 25.25 277 TRP A N 1
ATOM 2106 C CA . TRP A 1 277 ? -17.691 -25.503 -20.412 1.00 25.25 277 TRP A CA 1
ATOM 2107 C C . TRP A 1 277 ? -18.975 -24.668 -20.435 1.00 25.25 277 TRP A C 1
ATOM 2109 O O . TRP A 1 277 ? -19.014 -23.555 -19.918 1.00 25.25 277 TRP A O 1
ATOM 2119 N N . GLN A 1 278 ? -19.997 -25.176 -21.124 1.00 29.28 278 GLN A N 1
ATOM 2120 C CA . GLN A 1 278 ? -21.374 -24.697 -21.003 1.00 29.28 278 GLN A CA 1
ATOM 2121 C C . GLN A 1 278 ? -22.054 -25.550 -19.924 1.00 29.28 278 GLN A C 1
ATOM 2123 O O . GLN A 1 278 ? -21.948 -26.775 -20.000 1.00 29.28 278 GLN A O 1
ATOM 2128 N N . PRO A 1 279 ? -22.726 -24.967 -18.920 1.00 28.81 279 PRO A N 1
ATOM 2129 C CA . PRO A 1 279 ? -23.480 -25.759 -17.961 1.00 28.81 279 PRO A CA 1
ATOM 2130 C C . PRO A 1 279 ? -24.772 -26.263 -18.616 1.00 28.81 279 PRO A C 1
ATOM 2132 O O . PRO A 1 279 ? -25.584 -25.473 -19.095 1.00 28.81 279 PRO A O 1
ATOM 2135 N N . ALA A 1 280 ? -24.963 -27.583 -18.627 1.00 28.94 280 ALA A N 1
ATOM 2136 C CA . ALA A 1 280 ? -26.269 -28.185 -18.860 1.00 28.94 280 ALA A CA 1
ATOM 2137 C C . ALA A 1 280 ? -27.169 -27.940 -17.633 1.00 28.94 280 ALA A C 1
ATOM 2139 O O . ALA A 1 280 ? -26.714 -28.020 -16.490 1.00 28.94 280 ALA A O 1
ATOM 2140 N N . SER A 1 281 ? -28.432 -27.601 -17.888 1.00 28.17 281 SER A N 1
ATOM 2141 C CA . SER A 1 281 ? -29.469 -27.311 -16.890 1.00 28.17 281 SER A CA 1
ATOM 2142 C C . SER A 1 281 ? -29.807 -28.521 -15.990 1.00 28.17 281 SER A C 1
ATOM 2144 O O . SER A 1 281 ? -29.519 -29.660 -16.359 1.00 28.17 281 SER A O 1
ATOM 2146 N N . PRO A 1 282 ? -30.411 -28.299 -14.803 1.00 34.56 282 PRO A N 1
ATOM 2147 C CA . PRO A 1 282 ? -30.367 -29.243 -13.690 1.00 34.56 282 PRO A CA 1
ATOM 2148 C C . PRO A 1 282 ? -31.594 -30.161 -13.629 1.00 34.56 282 PRO A C 1
ATOM 2150 O O . PRO A 1 282 ? -32.724 -29.690 -13.701 1.00 34.56 282 PRO A O 1
ATOM 2153 N N . THR A 1 283 ? -31.382 -31.456 -13.381 1.00 28.72 283 THR A N 1
ATOM 2154 C CA . THR A 1 283 ? -32.397 -32.353 -12.795 1.00 28.72 283 THR A CA 1
ATOM 2155 C C . THR A 1 283 ? -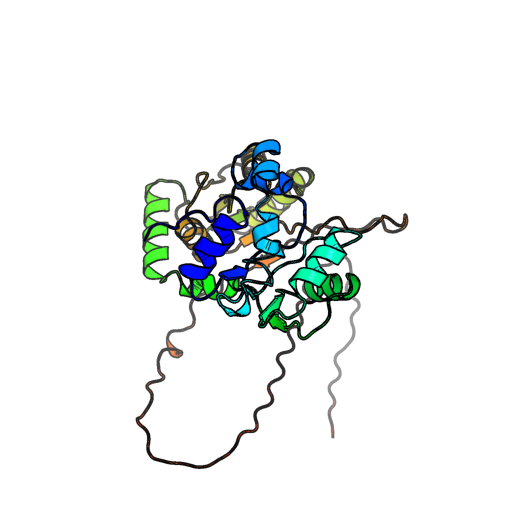31.746 -33.368 -11.836 1.00 28.72 283 THR A C 1
ATOM 2157 O O . THR A 1 283 ? -31.270 -34.413 -12.252 1.00 28.72 283 THR A O 1
ATOM 2160 N N . SER A 1 284 ? -31.771 -33.020 -10.540 1.00 28.34 284 SER A N 1
ATOM 2161 C CA . SER A 1 284 ? -31.932 -33.898 -9.351 1.00 28.34 284 SER A CA 1
ATOM 2162 C C . SER A 1 284 ? -30.851 -34.986 -9.047 1.00 28.34 284 SER A C 1
ATOM 2164 O O . SER A 1 284 ? -29.883 -35.112 -9.786 1.00 28.34 284 SER A O 1
ATOM 2166 N N . PRO A 1 285 ? -30.848 -35.643 -7.856 1.00 35.50 285 PRO A N 1
ATOM 2167 C CA . PRO A 1 285 ? -29.812 -35.405 -6.843 1.00 35.50 285 PRO A CA 1
ATOM 2168 C C . PRO A 1 285 ? -29.034 -36.677 -6.419 1.00 35.50 285 PRO A C 1
ATOM 2170 O O . PRO A 1 285 ? -29.371 -37.793 -6.797 1.00 35.50 285 PRO A O 1
ATOM 2173 N N . SER A 1 286 ? -28.054 -36.480 -5.525 1.00 26.06 286 SER A N 1
ATOM 2174 C CA . SER A 1 286 ? -27.355 -37.469 -4.672 1.00 26.06 286 SER A CA 1
ATOM 2175 C C . SER A 1 286 ? -25.933 -37.893 -5.099 1.00 26.06 286 SER A C 1
ATOM 2177 O O . SER A 1 286 ? -25.747 -38.714 -5.987 1.00 26.06 286 SER A O 1
ATOM 2179 N N . CYS A 1 287 ? -24.914 -37.324 -4.430 1.00 24.41 287 CYS A N 1
ATOM 2180 C CA . CYS A 1 287 ? -23.809 -38.050 -3.764 1.00 24.41 287 CYS A CA 1
ATOM 2181 C C . CYS A 1 287 ? -22.863 -37.061 -3.022 1.00 24.41 287 CYS A C 1
ATOM 2183 O O . CYS A 1 287 ? -22.574 -35.996 -3.571 1.00 24.41 287 CYS A O 1
ATOM 2185 N N . PRO A 1 288 ? -22.371 -37.359 -1.797 1.00 29.05 288 PRO A N 1
ATOM 2186 C CA . PRO A 1 288 ? -21.555 -36.441 -0.987 1.00 29.05 288 PRO A CA 1
ATOM 2187 C C . PRO A 1 288 ? -20.034 -36.541 -1.272 1.00 29.05 288 PRO A C 1
ATOM 2189 O O . PRO A 1 288 ? -19.583 -37.470 -1.945 1.00 29.05 288 PRO A O 1
ATOM 2192 N N . PRO A 1 289 ? -19.210 -35.587 -0.778 1.00 30.89 289 PRO A N 1
ATOM 2193 C CA . PRO A 1 289 ? -17.925 -35.254 -1.383 1.00 30.89 289 PRO A CA 1
ATOM 2194 C C . PRO A 1 289 ? -16.733 -35.974 -0.735 1.00 30.89 289 PRO A C 1
ATOM 2196 O O . PRO A 1 289 ? -16.587 -36.010 0.485 1.00 30.89 289 PRO A O 1
ATOM 2199 N N . ARG A 1 290 ? -15.786 -36.434 -1.560 1.00 26.45 290 ARG A N 1
ATOM 2200 C CA . ARG A 1 290 ? -14.379 -36.610 -1.165 1.00 26.45 290 ARG A CA 1
ATOM 2201 C C . ARG A 1 290 ? -13.467 -36.128 -2.286 1.00 26.45 290 ARG A C 1
ATOM 2203 O O . ARG A 1 290 ? -13.233 -36.828 -3.264 1.00 26.45 290 ARG A O 1
ATOM 2210 N N . CYS A 1 291 ? -12.909 -34.935 -2.119 1.00 23.75 291 CYS A N 1
ATOM 2211 C CA . CYS A 1 291 ? -11.698 -34.544 -2.831 1.00 23.75 291 CYS A CA 1
ATOM 2212 C C . CYS A 1 291 ? -10.847 -33.646 -1.933 1.00 23.75 291 CYS A C 1
ATOM 2214 O O . CYS A 1 291 ? -10.899 -32.422 -1.980 1.00 23.75 291 CYS A O 1
ATOM 2216 N N . THR A 1 292 ? -10.041 -34.287 -1.092 1.00 28.84 292 THR A N 1
ATOM 2217 C CA . THR A 1 292 ? -8.862 -33.679 -0.484 1.00 28.84 292 THR A CA 1
ATOM 2218 C C . THR A 1 292 ? -7.833 -33.416 -1.581 1.00 28.84 292 THR A C 1
ATOM 2220 O O . THR A 1 292 ? -7.180 -34.347 -2.053 1.00 28.84 292 THR A O 1
ATOM 2223 N N . LYS A 1 293 ? -7.646 -32.155 -1.974 1.00 23.39 293 LYS A N 1
ATOM 2224 C CA . LYS A 1 293 ? -6.427 -31.722 -2.666 1.00 23.39 293 LYS A CA 1
ATOM 2225 C C . LYS A 1 293 ? -5.698 -30.706 -1.797 1.00 23.39 293 LYS A C 1
ATOM 2227 O O . LYS A 1 293 ? -6.045 -29.532 -1.750 1.00 23.39 293 LYS A O 1
ATOM 2232 N N . ARG A 1 294 ? -4.677 -31.212 -1.098 1.00 21.44 294 ARG A N 1
ATOM 2233 C CA . ARG A 1 294 ? -3.576 -30.424 -0.540 1.00 21.44 294 ARG A CA 1
ATOM 2234 C C . ARG A 1 294 ? -2.901 -29.673 -1.686 1.00 21.44 294 ARG A C 1
ATOM 2236 O O . ARG A 1 294 ? -2.400 -30.308 -2.609 1.00 21.44 294 ARG A O 1
ATOM 2243 N N . TRP A 1 295 ? -2.837 -28.352 -1.595 1.00 22.44 295 TRP A N 1
ATOM 2244 C CA . TRP A 1 295 ? -1.908 -27.554 -2.387 1.00 22.44 295 TRP A CA 1
ATOM 2245 C C . TRP A 1 295 ? -0.686 -27.272 -1.519 1.00 22.44 295 TRP A C 1
ATOM 2247 O O . TRP A 1 295 ? -0.729 -26.447 -0.613 1.00 22.44 295 TRP A O 1
ATOM 2257 N N . ALA A 1 296 ? 0.397 -28.004 -1.765 1.00 20.41 296 ALA A N 1
ATOM 2258 C CA . ALA A 1 296 ? 1.712 -27.661 -1.247 1.00 20.41 296 ALA A CA 1
ATOM 2259 C C . ALA A 1 296 ? 2.384 -26.731 -2.265 1.00 20.41 296 ALA A C 1
ATOM 2261 O O . ALA A 1 296 ? 2.841 -27.186 -3.311 1.00 20.41 296 ALA A O 1
ATOM 2262 N N . TYR A 1 297 ? 2.436 -25.430 -1.980 1.00 21.27 297 TYR A N 1
ATOM 2263 C CA . TYR A 1 297 ? 3.281 -24.505 -2.735 1.00 21.27 297 TYR A CA 1
ATOM 2264 C C . TYR A 1 297 ? 4.676 -24.499 -2.103 1.00 21.27 297 TYR A C 1
ATOM 2266 O O . TYR A 1 297 ? 4.901 -23.900 -1.054 1.00 21.27 297 TYR A O 1
ATOM 2274 N N . ARG A 1 298 ? 5.625 -25.195 -2.738 1.00 19.41 298 ARG A N 1
ATOM 2275 C CA . ARG A 1 298 ? 7.051 -25.122 -2.401 1.00 19.41 298 ARG A CA 1
ATOM 2276 C C . ARG A 1 298 ? 7.709 -24.142 -3.372 1.00 19.41 298 ARG A C 1
ATOM 2278 O O . ARG A 1 298 ? 8.090 -24.519 -4.473 1.00 19.41 298 ARG A O 1
ATOM 2285 N N . ALA A 1 299 ? 7.797 -22.871 -2.987 1.00 21.20 299 ALA A N 1
ATOM 2286 C CA . ALA A 1 299 ? 8.575 -21.883 -3.726 1.00 21.20 299 ALA A CA 1
ATOM 2287 C C . ALA A 1 299 ? 10.020 -21.890 -3.206 1.00 21.20 299 ALA A C 1
ATOM 2289 O O . ALA A 1 299 ? 10.341 -21.227 -2.222 1.00 21.20 299 ALA A O 1
ATOM 2290 N N . THR A 1 300 ? 10.892 -22.635 -3.882 1.00 21.30 300 THR A N 1
ATOM 2291 C CA . THR A 1 300 ? 12.344 -22.515 -3.719 1.00 21.30 300 THR A CA 1
ATOM 2292 C C . THR A 1 300 ? 12.966 -22.461 -5.104 1.00 21.30 300 THR A C 1
ATOM 2294 O O . THR A 1 300 ? 13.016 -23.472 -5.795 1.00 21.30 300 THR A O 1
ATOM 2297 N N . VAL A 1 301 ? 13.447 -21.290 -5.520 1.00 22.09 301 VAL A N 1
ATOM 2298 C CA . VAL A 1 301 ? 14.398 -21.184 -6.633 1.00 22.09 301 VAL A CA 1
ATOM 2299 C C . VAL A 1 301 ? 15.487 -20.211 -6.201 1.00 22.09 301 VAL A C 1
ATOM 2301 O O . VAL A 1 301 ? 15.366 -19.000 -6.351 1.00 22.09 301 VAL A O 1
ATOM 2304 N N . GLY A 1 302 ? 16.533 -20.762 -5.588 1.00 20.55 302 GLY A N 1
ATOM 2305 C CA . GLY A 1 302 ? 17.823 -20.100 -5.441 1.00 20.55 302 GLY A CA 1
ATOM 2306 C C . GLY A 1 302 ? 18.754 -20.637 -6.521 1.00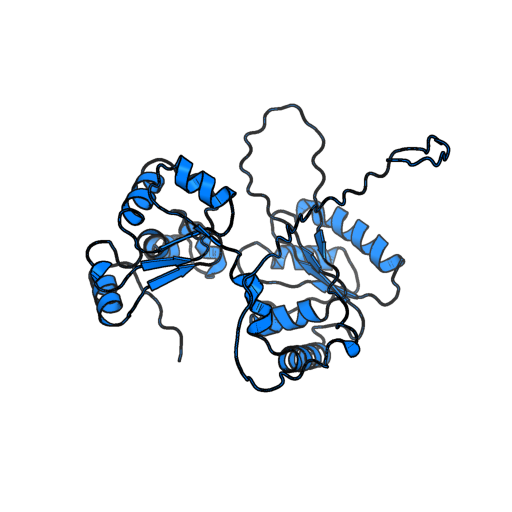 20.55 302 GLY A C 1
ATOM 2307 O O . GLY A 1 302 ? 18.924 -21.848 -6.629 1.00 20.55 302 GLY A O 1
ATOM 2308 N N . TRP A 1 303 ? 19.342 -19.754 -7.325 1.00 21.08 303 TRP A N 1
ATOM 2309 C CA . TRP A 1 303 ? 20.476 -20.109 -8.174 1.00 21.08 303 TRP A CA 1
ATOM 2310 C C . TRP A 1 303 ? 21.752 -19.891 -7.361 1.00 21.08 303 TRP A C 1
ATOM 2312 O O . TRP A 1 303 ? 22.115 -18.755 -7.066 1.00 21.08 303 TRP A O 1
ATOM 2322 N N . CYS A 1 304 ? 22.410 -20.981 -6.965 1.00 22.17 304 CYS A N 1
ATOM 2323 C CA . CYS A 1 304 ? 23.753 -20.948 -6.395 1.00 22.17 304 CYS A CA 1
ATOM 2324 C C . CYS A 1 304 ? 24.744 -21.353 -7.491 1.00 22.17 304 CYS A C 1
ATOM 2326 O O . CYS A 1 304 ? 24.808 -22.518 -7.883 1.00 22.17 304 CYS A O 1
ATOM 2328 N N . ALA A 1 305 ? 25.495 -20.385 -8.012 1.00 25.05 305 ALA A N 1
ATOM 2329 C CA . ALA A 1 305 ? 26.557 -20.615 -8.982 1.00 25.05 305 ALA A CA 1
ATOM 2330 C C . ALA A 1 305 ? 27.868 -20.963 -8.259 1.00 25.05 305 ALA A C 1
ATOM 2332 O O . ALA A 1 305 ? 28.774 -20.142 -8.203 1.00 25.05 305 ALA A O 1
ATOM 2333 N N . SER A 1 306 ? 27.960 -22.166 -7.684 1.00 27.14 306 SER A N 1
ATOM 2334 C CA . SER A 1 306 ? 29.243 -22.804 -7.343 1.00 27.14 306 SER A CA 1
ATOM 2335 C C . SER A 1 306 ? 29.034 -24.233 -6.831 1.00 27.14 306 SER A C 1
ATOM 2337 O O . SER A 1 306 ? 28.959 -24.433 -5.626 1.00 27.14 306 SER A O 1
ATOM 2339 N N . CYS A 1 307 ? 28.972 -25.226 -7.722 1.00 23.80 307 CYS A N 1
ATOM 2340 C CA . CYS A 1 307 ? 29.318 -26.622 -7.417 1.00 23.80 307 CYS A CA 1
ATOM 2341 C C . CYS A 1 307 ? 29.655 -27.340 -8.734 1.00 23.80 307 CYS A C 1
ATOM 2343 O O . CYS A 1 307 ? 28.819 -27.425 -9.631 1.00 23.80 307 CYS A O 1
ATOM 2345 N N . ARG A 1 308 ? 30.895 -27.830 -8.864 1.00 22.62 308 ARG A N 1
ATOM 2346 C CA . ARG A 1 308 ? 31.308 -28.745 -9.943 1.00 22.62 308 ARG A CA 1
ATOM 2347 C C . ARG A 1 308 ? 30.560 -30.083 -9.810 1.00 22.62 308 ARG A C 1
ATOM 2349 O O . ARG A 1 308 ? 30.243 -30.471 -8.685 1.00 22.62 308 ARG A O 1
ATOM 2356 N N . PRO A 1 309 ? 30.296 -30.798 -10.917 1.00 24.06 309 PRO A N 1
ATOM 2357 C CA . PRO A 1 309 ? 29.500 -32.015 -10.892 1.00 24.06 309 PRO A CA 1
ATOM 2358 C C . PRO A 1 309 ? 30.304 -33.173 -10.295 1.00 24.06 309 PRO A C 1
ATOM 2360 O O . PRO A 1 309 ? 31.419 -33.453 -10.730 1.00 24.06 309 PRO A O 1
ATOM 2363 N N . THR A 1 310 ? 29.721 -33.871 -9.325 1.00 24.09 310 THR A N 1
ATOM 2364 C CA . THR A 1 310 ? 30.107 -35.245 -8.990 1.00 24.09 310 THR A CA 1
ATOM 2365 C C . THR A 1 310 ? 29.014 -36.161 -9.524 1.00 24.09 310 THR A C 1
ATOM 2367 O O . THR A 1 310 ? 27.844 -36.043 -9.169 1.00 24.09 310 THR A O 1
ATOM 2370 N N . SER A 1 311 ? 29.404 -37.020 -10.457 1.00 24.70 311 SER A N 1
ATOM 2371 C CA . SER A 1 311 ? 28.598 -38.064 -11.080 1.00 24.70 311 SER A CA 1
ATOM 2372 C C . SER A 1 311 ? 28.109 -39.079 -10.049 1.00 24.70 311 SER A C 1
ATOM 2374 O O . SER A 1 311 ? 28.936 -39.647 -9.338 1.00 24.70 311 SER A O 1
ATOM 2376 N N . ILE A 1 312 ? 26.808 -39.381 -10.024 1.00 26.19 312 ILE A N 1
ATOM 2377 C CA . ILE A 1 312 ? 26.294 -40.625 -9.435 1.00 26.19 312 ILE A CA 1
ATOM 2378 C C . ILE A 1 312 ? 25.291 -41.256 -10.400 1.00 26.19 312 ILE A C 1
ATOM 2380 O O . ILE A 1 312 ? 24.418 -40.594 -10.959 1.00 26.19 312 ILE A O 1
ATOM 2384 N N . ALA A 1 313 ? 25.523 -42.546 -10.617 1.00 24.95 313 ALA A N 1
ATOM 2385 C CA . ALA A 1 313 ? 24.927 -43.420 -11.602 1.00 24.95 313 ALA A CA 1
ATOM 2386 C C . ALA A 1 313 ? 23.443 -43.724 -11.353 1.00 24.95 313 ALA A C 1
ATOM 2388 O O . ALA A 1 313 ? 22.953 -43.778 -10.227 1.00 24.95 313 ALA A O 1
ATOM 2389 N N . THR A 1 314 ? 22.759 -43.993 -12.460 1.00 27.17 314 THR A N 1
ATOM 2390 C CA . THR A 1 314 ? 21.440 -44.612 -12.555 1.00 27.17 314 THR A CA 1
ATOM 2391 C C . THR A 1 314 ? 21.424 -46.006 -11.933 1.00 27.17 314 THR A C 1
ATOM 2393 O O . THR A 1 314 ? 22.216 -46.859 -12.327 1.00 27.17 314 THR A O 1
ATOM 2396 N N . SER A 1 315 ? 20.451 -46.287 -11.066 1.00 25.53 315 SER A N 1
ATOM 2397 C CA . SER A 1 315 ? 19.891 -47.636 -10.968 1.00 25.53 315 SER A CA 1
ATOM 2398 C C . SER A 1 315 ? 18.394 -47.578 -10.658 1.00 25.53 315 SER A C 1
ATOM 2400 O O . SER A 1 315 ? 17.922 -46.887 -9.758 1.00 25.53 315 SER A O 1
ATOM 2402 N N . THR A 1 316 ? 17.658 -48.254 -11.527 1.00 31.77 316 THR A N 1
ATOM 2403 C CA . THR A 1 316 ? 16.231 -48.560 -11.520 1.00 31.77 316 THR A CA 1
ATOM 2404 C C . THR A 1 316 ? 15.913 -49.657 -10.506 1.00 31.77 316 THR A C 1
ATOM 2406 O O . THR A 1 316 ? 16.662 -50.627 -10.427 1.00 31.77 316 THR A O 1
ATOM 2409 N N . GLY A 1 317 ? 14.764 -49.580 -9.827 1.00 23.06 317 GLY A N 1
ATOM 2410 C CA . GLY A 1 317 ? 14.226 -50.732 -9.095 1.00 23.06 317 GLY A CA 1
ATOM 2411 C C . GLY A 1 317 ? 13.076 -50.412 -8.140 1.00 23.06 317 GLY A C 1
ATOM 2412 O O . GLY A 1 317 ? 13.301 -50.107 -6.978 1.00 23.06 317 GLY A O 1
ATOM 2413 N N . TRP A 1 318 ? 11.839 -50.519 -8.629 1.00 29.02 318 TRP A N 1
ATOM 2414 C CA . TRP A 1 318 ? 10.675 -50.956 -7.832 1.00 29.02 318 TRP A CA 1
ATOM 2415 C C . TRP A 1 318 ? 10.860 -52.457 -7.488 1.00 29.02 318 TRP A C 1
ATOM 2417 O O . TRP A 1 318 ? 11.550 -53.108 -8.280 1.00 29.02 318 TRP A O 1
ATOM 2427 N N . PRO A 1 319 ? 10.256 -53.063 -6.427 1.00 41.12 319 PRO A N 1
ATOM 2428 C CA . PRO A 1 319 ? 8.804 -52.981 -6.188 1.00 41.12 319 PRO A CA 1
ATOM 2429 C C . PRO A 1 319 ? 8.245 -53.187 -4.749 1.00 41.12 319 PRO A C 1
ATOM 2431 O O . PRO A 1 319 ? 8.915 -53.694 -3.857 1.00 41.12 319 PRO A O 1
ATOM 2434 N N . ARG A 1 320 ? 6.927 -52.910 -4.678 1.00 36.81 320 ARG A N 1
ATOM 2435 C CA . ARG A 1 320 ? 5.865 -53.246 -3.698 1.00 36.81 320 ARG A CA 1
ATOM 2436 C C . ARG A 1 320 ? 5.843 -52.514 -2.360 1.00 36.81 320 ARG A C 1
ATOM 2438 O O . ARG A 1 320 ? 6.642 -52.845 -1.466 1.00 36.81 320 ARG A O 1
#